Protein 4MT8 (pdb70)

Solvent-accessible surface area: 11958 Å² total; per-residue (Å²): 130,68,167,66,52,88,69,120,135,5,81,103,22,77,61,103,29,60,131,89,19,138,58,13,42,118,31,80,76,95,24,83,142,61,24,112,61,12,13,87,80,1,33,80,10,29,116,93,3,152,98,12,6,127,29,0,41,41,29,0,44,96,0,31,148,51,164,21,45,99,118,15,76,95,36,0,65,56,0,33,150,20,0,71,106,0,25,82,32,4,27,68,5,3,77,112,2,90,27,180,141,53,135,128,14,104,111,23,70,86,106,18,120,130,85,12,135,57,31,51,106,59,52,95,92,28,70,126,27,12,78,58,65,7,101,90,0,38,93,40,1,91,86,2,78,59,23,0,94,39,0,37,60,33,0,44,78,0,38,142,50,170,26,43,102,117,13,77,90,35,0,81,40,0,37,144,11,0,69,83,0,18,78,20,1,56,52,1,28,78,9,5,134,120,75,144

InterPro domains:
  IPR003018 GAF domain [PF01590] (158-307)
  IPR003018 GAF domain [SM00065] (158-317)
  IPR003594 Histidine kinase/HSP90-like ATPase domain [PF02518] (455-585)
  IPR003594 Histidine kinase/HSP90-like ATPase domain [SM00387] (455-587)
  IPR003661 Signal transduction histidine kinase, dimerisation/phosphoacceptor domain [PF00512] (343-408)
  IPR003661 Signal transduction histidine kinase, dimerisation/phosphoacceptor domain [SM00388] (343-408)
  IPR003661 Signal transduction histidine kinase, dimerisation/phosphoacceptor domain [cd00082] (343-404)
  IPR004358 Signal transduction histidine kinase-related protein, C-terminal [PR00344] (511-525)
  IPR004358 Signal transduction histidine kinase-related protein, C-terminal [PR00344] (546-564)
  IPR005467 Histidine kinase domain [PS50109] (350-589)
  IPR029016 GAF-like domain superfamily [G3DSA:3.30.450.40] (138-308)
  IPR036097 Signal transduction histidine kinase, dimerisation/phosphoacceptor domain superfamily [SSF47384] (329-409)
  IPR036890 Histidine kinase/HSP90-like ATPase superfamily [G3DSA:3.30.565.10] (408-589)
  IPR036890 Histidine kinase/HSP90-like ATPase superfamily [SSF55874] (397-584)
  IPR058544 Ethylene receptor 1-like, N-terminal domain [PF25487] (17-115)

Foldseek 3Di:
DDPVVVVCVVVVVVVVVVVVVVVVVVVVVVVVVVLVVLLVVLVVVLVVVLVVLVVQLVVLVVVCVDDDDVVRVVVSVVSNVVSVVVNVVSNVVSVVPRDD/DVCCVVVVVVVVVVVVVVVVVVVVVVVVVLLVVLVVLLVCLCVQQVVLVVLLVVLVVVCVDDDDPVVNVVSVVSNVVSVVSNVVSVVSNVVSVVVD

GO terms:
  GO:0051740 ethylene binding (F, IDA)
  GO:0005783 endoplasmic reticulum (C, IDA)
  GO:0004673 protein histidine kinase activity (F, TAS)
  GO:0010105 negative regulation of ethylene-activated signaling pathway (P, TAS)
  GO:0005515 protein binding (F, IPI)

B-factor: mean 36.92, std 18.23, range [13.91, 112.28]

Radius of gyration: 27.71 Å; Cα contacts (8 Å, |Δi|>4): 158; chains: 2; bounding box: 38×95×21 Å

Sequence (196 aa):
ASHAAILEESMHARDQLMMEQNFALDKARQEAEMAVHARNDFLAVMNHEMRTPMHAIISLSSLLLETELSPEQRVMIETILKSSNLVATLISDVLDLSRLEILEESMHARDQLMEQNFALDKARQEAEMAVHARNDFLAVMNHEMRTPMHAIISLSSLLLETELSPEQRVMIETILKSSNLVATLISDVLDLSRLED

Nearest PDB structures (foldseek):
  4mt8-assembly1_A  TM=1.010E+00  e=9.858E-13  Arabidopsis thaliana
  4mtx-assembly2_C  TM=9.802E-01  e=1.818E-11  Arabidopsis thaliana
  4mtx-assembly1_A  TM=9.611E-01  e=1.704E-11  Arabidopsis thaliana
  4ilo-assembly1_A  TM=7.776E-01  e=5.456E+00  Chlamydia trachomatis L2/434/Bu
  4wpe-assembly1_A-2  TM=7.004E-01  e=8.586E+00  Saccharomyces cerevisiae S288C

Organism: Arabidopsis thaliana (NCBI:txid3702)

Structure (mmCIF, N/CA/C/O backbone):
data_4MT8
#
_entry.id   4MT8
#
_cell.length_a   75.042
_cell.length_b   98.747
_cell.length_c   77.177
_cell.angle_alpha   90.00
_cell.angle_beta   90.00
_cell.angle_gamma   90.00
#
_symmetry.space_group_name_H-M   'C 2 2 21'
#
loop_
_entity.id
_entity.type
_entity.pdbx_description
1 polymer 'Ethylene response sensor 1'
2 water water
#
loop_
_atom_site.group_PDB
_atom_site.id
_atom_site.type_symbol
_atom_site.label_atom_id
_atom_site.label_alt_id
_atom_site.label_comp_id
_atom_site.label_asym_id
_atom_site.label_entity_id
_atom_site.label_seq_id
_atom_site.pdbx_PDB_ins_code
_atom_site.Cartn_x
_atom_site.Cartn_y
_atom_site.Cartn_z
_atom_site.occupancy
_atom_site.B_iso_or_equiv
_atom_site.auth_seq_id
_atom_site.auth_comp_id
_atom_site.auth_asym_id
_atom_site.auth_atom_id
_atom_site.pdbx_PDB_model_num
ATOM 1 N N . ALA A 1 2 ? 3.024 74.047 8.214 1.00 87.52 307 ALA A N 1
ATOM 2 C CA . ALA A 1 2 ? 3.959 72.912 8.525 1.00 84.75 307 ALA A CA 1
ATOM 3 C C . ALA A 1 2 ? 4.860 73.207 9.722 1.00 83.76 307 ALA A C 1
ATOM 4 O O . ALA A 1 2 ? 6.000 73.632 9.545 1.00 84.33 307 ALA A O 1
ATOM 6 N N . SER A 1 3 ? 4.362 72.938 10.913 1.00 82.73 308 SER A N 1
ATOM 7 C CA . SER A 1 3 ? 5.076 73.281 12.132 1.00 82.99 308 SER A CA 1
ATOM 8 C C . SER A 1 3 ? 6.526 72.818 12.173 1.00 79.20 308 SER A C 1
ATOM 9 O O . SER A 1 3 ? 6.905 71.872 11.523 1.00 74.16 308 SER A O 1
ATOM 12 N N . HIS A 1 4 ? 7.335 73.503 12.963 1.00 80.20 309 HIS A N 1
ATOM 13 C CA . HIS A 1 4 ? 8.711 73.073 13.201 1.00 78.06 309 HIS A CA 1
ATOM 14 C C . HIS A 1 4 ? 8.692 71.734 13.900 1.00 65.49 309 HIS A C 1
ATOM 15 O O . HIS A 1 4 ? 9.510 70.866 13.594 1.00 61.47 309 HIS A O 1
ATOM 22 N N . ALA A 1 5 ? 7.716 71.579 14.794 1.00 63.25 310 ALA A N 1
ATOM 23 C CA . ALA A 1 5 ? 7.498 70.349 15.554 1.00 63.31 310 ALA A CA 1
ATOM 24 C C . ALA A 1 5 ? 7.117 69.160 14.664 1.00 66.92 310 ALA A C 1
ATOM 25 O O . ALA A 1 5 ? 7.665 68.084 14.819 1.00 66.31 310 ALA A O 1
ATOM 27 N N . ALA A 1 6 ? 6.179 69.377 13.743 1.00 67.54 311 ALA A N 1
ATOM 28 C CA . ALA A 1 6 ? 5.714 68.349 12.803 1.00 67.11 311 ALA A CA 1
ATOM 29 C C . ALA A 1 6 ? 6.838 67.874 11.912 1.00 65.86 311 ALA A C 1
ATOM 30 O O . ALA A 1 6 ? 6.996 66.668 11.672 1.00 67.05 311 ALA A O 1
ATOM 32 N N . ILE A 1 7 ? 7.603 68.825 11.382 1.00 65.46 312 ILE A N 1
ATOM 33 C CA . ILE A 1 7 ? 8.735 68.467 10.521 1.00 66.44 312 ILE A CA 1
ATOM 34 C C . ILE A 1 7 ? 9.741 67.556 11.227 1.00 67.75 312 ILE A C 1
ATOM 35 O O . ILE A 1 7 ? 10.264 66.585 10.653 1.00 67.88 312 ILE A O 1
ATOM 40 N N . LEU A 1 8 ? 10.005 67.888 12.485 1.00 66.50 313 LEU A N 1
ATOM 41 C CA . LEU A 1 8 ? 10.927 67.157 13.323 1.00 62.09 313 LEU A CA 1
ATOM 42 C C . LEU A 1 8 ? 10.291 65.812 13.595 1.00 58.56 313 LEU A C 1
ATOM 43 O O . LEU A 1 8 ? 10.946 64.746 13.509 1.00 61.12 313 LEU A O 1
ATOM 48 N N . GLU A 1 9 ? 9.001 65.850 13.909 1.00 59.08 314 GLU A N 1
ATOM 49 C CA . GLU A 1 9 ? 8.272 64.618 14.239 1.00 58.64 314 GLU A CA 1
ATOM 50 C C . GLU A 1 9 ? 8.428 63.600 13.102 1.00 54.33 314 GLU A C 1
ATOM 51 O O . GLU A 1 9 ? 8.682 62.417 13.314 1.00 49.38 314 GLU A O 1
ATOM 57 N N . GLU A 1 10 ? 8.236 64.093 11.894 1.00 51.67 315 GLU A N 1
ATOM 58 C CA . GLU A 1 10 ? 8.356 63.299 10.704 1.00 51.11 315 GLU A CA 1
ATOM 59 C C . GLU A 1 10 ? 9.746 62.680 10.588 1.00 50.10 315 GLU A C 1
ATOM 60 O O . GLU A 1 10 ? 9.863 61.486 10.346 1.00 49.97 315 GLU A O 1
ATOM 66 N N . SER A 1 11 ? 10.805 63.461 10.766 1.00 50.66 316 SER A N 1
ATOM 67 C CA . SER A 1 11 ? 12.152 62.905 10.623 1.00 50.50 316 SER A CA 1
ATOM 68 C C . SER A 1 11 ? 12.513 61.989 11.809 1.00 50.29 316 SER A C 1
ATOM 69 O O . SER A 1 11 ? 13.095 60.888 11.644 1.00 47.13 316 SER A O 1
ATOM 72 N N . MET A 1 12 ? 12.180 62.425 13.013 1.00 51.22 317 MET A N 1
ATOM 73 C CA . MET A 1 12 ? 12.519 61.618 14.181 1.00 50.40 317 MET A CA 1
ATOM 74 C C . MET A 1 12 ? 11.749 60.293 14.152 1.00 46.22 317 MET A C 1
ATOM 75 O O . MET A 1 12 ? 12.298 59.239 14.538 1.00 45.79 317 MET A O 1
ATOM 80 N N . HIS A 1 13 ? 10.548 60.339 13.646 1.00 46.09 318 HIS A N 1
ATOM 81 C CA . HIS A 1 13 ? 9.765 59.145 13.532 1.00 44.87 318 HIS A CA 1
ATOM 82 C C . HIS A 1 13 ? 10.454 58.115 12.661 1.00 43.87 318 HIS A C 1
ATOM 83 O O . HIS A 1 13 ? 10.570 56.964 13.009 1.00 42.78 318 HIS A O 1
ATOM 90 N N . ALA A 1 14 ? 10.880 58.545 11.495 1.00 45.21 319 ALA A N 1
ATOM 91 C CA . ALA A 1 14 ? 11.576 57.639 10.568 1.00 44.35 319 ALA A CA 1
ATOM 92 C C . ALA A 1 14 ? 12.816 57.104 11.202 1.00 43.25 319 ALA A C 1
ATOM 93 O O . ALA A 1 14 ? 13.223 55.969 10.954 1.00 42.21 319 ALA A O 1
ATOM 95 N N . ARG A 1 15 ? 13.495 57.954 11.943 1.00 43.74 320 ARG A N 1
ATOM 96 C CA . ARG A 1 15 ? 14.707 57.547 12.579 1.00 43.16 320 ARG A CA 1
ATOM 97 C C . ARG A 1 15 ? 14.314 56.429 13.572 1.00 42.14 320 ARG A C 1
ATOM 98 O O . ARG A 1 15 ? 14.883 55.362 13.535 1.00 40.55 320 ARG A O 1
ATOM 106 N N . ASP A 1 16 ? 13.288 56.662 14.388 1.00 43.48 321 ASP A N 1
ATOM 107 C CA . ASP A 1 16 ? 12.822 55.660 15.385 1.00 41.98 321 ASP A CA 1
ATOM 108 C C . ASP A 1 16 ? 12.342 54.321 14.787 1.00 39.84 321 ASP A C 1
ATOM 109 O O . ASP A 1 16 ? 12.562 53.221 15.327 1.00 38.31 321 ASP A O 1
ATOM 114 N N . GLN A 1 17 ? 11.668 54.399 13.650 1.00 40.23 322 GLN A N 1
ATOM 115 C CA . GLN A 1 17 ? 11.299 53.181 12.945 1.00 41.59 322 GLN A CA 1
ATOM 116 C C . GLN A 1 17 ? 12.549 52.403 12.501 1.00 42.34 322 GLN A C 1
ATOM 117 O O . GLN A 1 17 ? 12.619 51.210 12.666 1.00 37.08 322 GLN A O 1
ATOM 123 N N . LEU A 1 18 ? 13.552 53.104 11.999 1.00 44.18 323 LEU A N 1
ATOM 124 C CA . LEU A 1 18 ? 14.795 52.449 11.607 1.00 42.38 323 LEU A CA 1
ATOM 125 C C . LEU A 1 18 ? 15.529 51.839 12.807 1.00 38.56 323 LEU A C 1
ATOM 126 O O . LEU A 1 18 ? 16.144 50.784 12.695 1.00 36.48 323 LEU A O 1
ATOM 131 N N . MET A 1 19 ? 15.499 52.545 13.935 1.00 38.57 324 MET A N 1
ATOM 132 C CA A MET A 1 19 ? 16.242 52.124 15.113 0.78 39.69 324 MET A CA 1
ATOM 133 C CA B MET A 1 19 ? 16.247 52.118 15.118 0.22 39.32 324 MET A CA 1
ATOM 134 C C . MET A 1 19 ? 15.620 50.850 15.689 1.00 36.11 324 MET A C 1
ATOM 135 O O . MET A 1 19 ? 16.325 49.920 16.090 1.00 35.43 324 MET A O 1
ATOM 144 N N . GLU A 1 20 ? 14.296 50.814 15.681 1.00 38.19 325 GLU A N 1
ATOM 145 C CA . GLU A 1 20 ? 13.549 49.661 16.127 1.00 41.02 325 GLU A CA 1
ATOM 146 C C . GLU A 1 20 ? 13.907 48.455 15.269 1.00 37.36 325 GLU A C 1
ATOM 147 O O . GLU A 1 20 ? 14.182 47.349 15.767 1.00 34.89 325 GLU A O 1
ATOM 153 N N . GLN A 1 21 ? 13.918 48.660 13.953 1.00 34.89 326 GLN A N 1
ATOM 154 C CA . GLN A 1 21 ? 14.237 47.574 13.042 1.00 33.65 326 GLN A CA 1
ATOM 155 C C . GLN A 1 21 ? 15.689 47.153 13.281 1.00 33.11 326 GLN A C 1
ATOM 156 O O . GLN A 1 21 ? 16.003 45.952 13.266 1.00 32.13 326 GLN A O 1
ATOM 162 N N . ASN A 1 22 ? 16.579 48.125 13.514 1.00 33.94 327 ASN A N 1
ATOM 163 C CA . ASN A 1 22 ? 17.988 47.827 13.799 1.00 33.92 327 ASN A CA 1
ATOM 164 C C . ASN A 1 22 ? 18.139 46.898 15.031 1.00 33.11 327 ASN A C 1
ATOM 165 O O . ASN A 1 22 ? 18.852 45.876 15.012 1.00 32.45 327 ASN A O 1
ATOM 170 N N . PHE A 1 23 ? 17.428 47.241 16.087 1.00 33.35 328 PHE A N 1
ATOM 171 C CA . PHE A 1 23 ? 17.426 46.413 17.287 1.00 32.98 328 PHE A CA 1
ATOM 172 C C . PHE A 1 23 ? 16.934 44.998 16.944 1.00 31.74 328 PHE A C 1
ATOM 173 O O . PHE A 1 23 ? 17.526 43.999 17.372 1.00 31.21 328 PHE A O 1
ATOM 181 N N . ALA A 1 24 ? 15.847 44.914 16.185 1.00 31.49 329 ALA A N 1
ATOM 182 C CA . ALA A 1 24 ? 15.300 43.602 15.841 1.00 30.83 329 ALA A CA 1
ATOM 183 C C . ALA A 1 24 ? 16.290 42.811 15.001 1.00 30.30 329 ALA A C 1
ATOM 184 O O . ALA A 1 24 ? 16.475 41.611 15.217 1.00 28.99 329 ALA A O 1
ATOM 186 N N . LEU A 1 25 ? 16.960 43.501 14.069 1.00 30.80 330 LEU A N 1
ATOM 187 C CA . LEU A 1 25 ? 17.866 42.819 13.128 1.00 29.75 330 LEU A CA 1
ATOM 188 C C . LEU A 1 25 ? 19.083 42.355 13.890 1.00 29.65 330 LEU A C 1
ATOM 189 O O . LEU A 1 25 ? 19.609 41.272 13.627 1.00 28.83 330 LEU A O 1
ATOM 194 N N . ASP A 1 26 ? 19.509 43.149 14.861 1.00 30.37 331 ASP A N 1
ATOM 195 C CA . ASP A 1 26 ? 20.685 42.835 15.629 1.00 30.91 331 ASP A CA 1
ATOM 196 C C . ASP A 1 26 ? 20.384 41.690 16.593 1.00 30.35 331 ASP A C 1
ATOM 197 O O . ASP A 1 26 ? 21.228 40.821 16.846 1.00 29.70 331 ASP A O 1
ATOM 202 N N . LYS A 1 27 ? 19.181 41.668 17.137 1.00 29.74 332 LYS A N 1
ATOM 203 C CA . LYS A 1 27 ? 18.806 40.547 18.010 1.00 29.30 332 LYS A CA 1
ATOM 204 C C . LYS A 1 27 ? 18.811 39.262 17.162 1.00 28.46 332 LYS A C 1
ATOM 205 O O . LYS A 1 27 ? 19.415 38.203 17.555 1.00 27.67 332 LYS A O 1
ATOM 211 N N . ALA A 1 28 ? 18.240 39.354 15.955 1.00 28.97 333 ALA A N 1
ATOM 212 C CA . ALA A 1 28 ? 18.136 38.175 15.079 1.00 30.57 333 ALA A CA 1
ATOM 213 C C . ALA A 1 28 ? 19.508 37.705 14.591 1.00 32.08 333 ALA A C 1
ATOM 214 O O . ALA A 1 28 ? 19.704 36.524 14.322 1.00 33.14 333 ALA A O 1
ATOM 216 N N . ARG A 1 29 ? 20.463 38.619 14.494 1.00 31.21 334 ARG A N 1
ATOM 217 C CA . ARG A 1 29 ? 21.841 38.262 14.195 1.00 29.16 334 ARG A CA 1
ATOM 218 C C . ARG A 1 29 ? 22.451 37.466 15.320 1.00 31.64 334 ARG A C 1
ATOM 219 O O . ARG A 1 29 ? 23.103 36.446 15.088 1.00 36.30 334 ARG A O 1
ATOM 227 N N . GLN A 1 30 ? 22.255 37.923 16.558 1.00 27.91 335 GLN A N 1
ATOM 228 C CA . GLN A 1 30 ? 22.888 37.258 17.678 1.00 30.75 335 GLN A CA 1
ATOM 229 C C . GLN A 1 30 ? 22.305 35.856 17.750 1.00 30.20 335 GLN A C 1
ATOM 230 O O . GLN A 1 30 ? 23.015 34.841 17.959 1.00 33.56 335 GLN A O 1
ATOM 236 N N . GLU A 1 31 ? 20.997 35.779 17.553 1.00 30.72 336 GLU A N 1
ATOM 237 C CA . GLU A 1 31 ? 20.323 34.476 17.560 1.00 28.91 336 GLU A CA 1
ATOM 238 C C . GLU A 1 31 ? 20.846 33.549 16.464 1.00 30.47 336 GLU A C 1
ATOM 239 O O . GLU A 1 31 ? 21.067 32.348 16.696 1.00 28.47 336 GLU A O 1
ATOM 245 N N . ALA A 1 32 ? 21.077 34.088 15.273 1.00 30.83 337 ALA A N 1
ATOM 246 C CA . ALA A 1 32 ? 21.552 33.244 14.174 1.00 31.32 337 ALA A CA 1
ATOM 247 C C . ALA A 1 32 ? 22.983 32.742 14.421 1.00 32.68 337 ALA A C 1
ATOM 248 O O . ALA A 1 32 ? 23.320 31.596 14.082 1.00 34.19 337 ALA A O 1
ATOM 250 N N . GLU A 1 33 ? 23.828 33.589 14.995 1.00 34.26 338 GLU A N 1
ATOM 251 C CA . GLU A 1 33 ? 25.175 33.181 15.368 1.00 32.42 338 GLU A CA 1
ATOM 252 C C . GLU A 1 33 ? 25.088 32.048 16.361 1.00 29.67 338 GLU A C 1
ATOM 253 O O . GLU A 1 33 ? 25.754 31.022 16.189 1.00 30.40 338 GLU A O 1
ATOM 259 N N . MET A 1 34 ? 24.265 32.206 17.399 1.00 28.61 339 MET A N 1
ATOM 260 C CA . MET A 1 34 ? 24.138 31.134 18.371 1.00 29.18 339 MET A CA 1
ATOM 261 C C . MET A 1 34 ? 23.621 29.832 17.704 1.00 30.75 339 MET A C 1
ATOM 262 O O . MET A 1 34 ? 24.132 28.755 17.997 1.00 29.72 339 MET A O 1
ATOM 267 N N . ALA A 1 35 ? 22.628 29.926 16.813 1.00 30.48 340 ALA A N 1
ATOM 268 C CA . ALA A 1 35 ? 22.107 28.726 16.133 1.00 30.01 340 ALA A CA 1
ATOM 269 C C . ALA A 1 35 ? 23.160 28.104 15.227 1.00 29.65 340 ALA A C 1
ATOM 270 O O . ALA A 1 35 ? 23.309 26.883 15.194 1.00 30.79 340 ALA A O 1
ATOM 272 N N . VAL A 1 36 ? 23.936 28.908 14.515 1.00 27.52 341 VAL A N 1
ATOM 273 C CA . VAL A 1 36 ? 25.021 28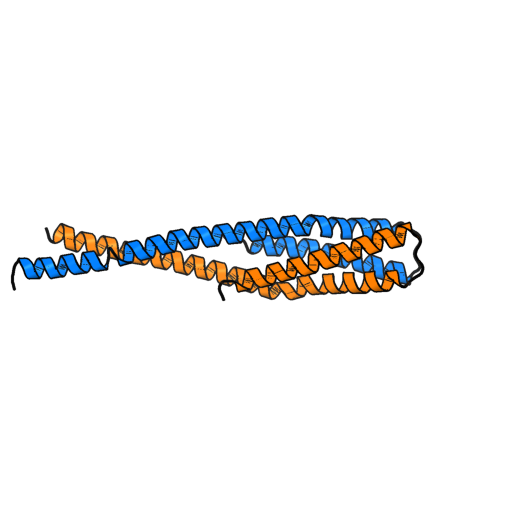.329 13.716 1.00 26.86 341 VAL A CA 1
ATOM 274 C C . VAL A 1 36 ? 26.040 27.567 14.609 1.00 28.05 341 VAL A C 1
ATOM 275 O O . VAL A 1 36 ? 26.478 26.442 14.270 1.00 26.45 341 VAL A O 1
ATOM 279 N N . HIS A 1 37 ? 26.417 28.151 15.749 1.00 29.05 342 HIS A N 1
ATOM 280 C CA . HIS A 1 37 ? 27.441 27.549 16.616 1.00 29.14 342 HIS A CA 1
ATOM 281 C C . HIS A 1 37 ? 26.913 26.272 17.220 1.00 28.26 342 HIS A C 1
ATOM 282 O O . HIS A 1 37 ? 27.668 25.283 17.388 1.00 30.13 342 HIS A O 1
ATOM 289 N N . ALA A 1 38 ? 25.625 26.272 17.549 1.00 26.49 343 ALA A N 1
ATOM 290 C CA . ALA A 1 38 ? 25.050 25.111 18.218 1.00 27.44 343 ALA A CA 1
ATOM 291 C C . ALA A 1 38 ? 24.969 23.941 17.209 1.00 26.03 343 ALA A C 1
ATOM 292 O O . ALA A 1 38 ? 25.209 22.781 17.547 1.00 24.78 343 ALA A O 1
ATOM 294 N N . ARG A 1 39 ? 24.700 24.281 15.957 1.00 25.43 344 ARG A N 1
ATOM 295 C CA . ARG A 1 39 ? 24.641 23.306 14.900 1.00 22.93 344 ARG A CA 1
ATOM 296 C C . ARG A 1 39 ? 26.041 22.730 14.621 1.00 22.59 344 ARG A C 1
ATOM 297 O O . ARG A 1 39 ? 26.205 21.507 14.443 1.00 24.12 344 ARG A O 1
ATOM 305 N N . ASN A 1 40 ? 27.054 23.580 14.572 1.00 22.16 345 ASN A N 1
ATOM 306 C CA . ASN A 1 40 ? 28.395 23.099 14.414 1.00 23.16 345 ASN A CA 1
ATOM 307 C C . ASN A 1 40 ? 28.746 22.125 15.558 1.00 24.47 345 ASN A C 1
ATOM 308 O O . ASN A 1 40 ? 29.380 21.101 15.347 1.00 24.66 345 ASN A O 1
ATOM 313 N N . ASP A 1 41 ? 28.341 22.460 16.771 1.00 25.39 346 ASP A N 1
ATOM 314 C CA . ASP A 1 41 ? 28.726 21.659 17.928 1.00 26.49 346 ASP A CA 1
ATOM 315 C C . ASP A 1 41 ? 28.081 20.292 17.837 1.00 24.92 346 ASP A C 1
ATOM 316 O O . ASP A 1 41 ? 28.690 19.265 18.160 1.00 27.38 346 ASP A O 1
ATOM 321 N N . PHE A 1 42 ? 26.840 20.266 17.377 1.00 24.06 347 PHE A N 1
ATOM 322 C CA . PHE A 1 42 ? 26.115 19.021 17.253 1.00 24.13 347 PHE A CA 1
ATOM 323 C C . PHE A 1 42 ? 26.753 18.116 16.199 1.00 24.19 347 PHE A C 1
ATOM 324 O O . PHE A 1 42 ? 26.783 16.902 16.372 1.00 24.51 347 PHE A O 1
ATOM 332 N N . LEU A 1 43 ? 27.215 18.713 15.107 1.00 22.82 348 LEU A N 1
ATOM 333 C CA . LEU A 1 43 ? 27.892 17.955 14.058 1.00 23.22 348 LEU A CA 1
ATOM 334 C C . LEU A 1 43 ? 29.219 17.396 14.594 1.00 23.12 348 LEU A C 1
ATOM 335 O O . LEU A 1 43 ? 29.546 16.223 14.353 1.00 22.88 348 LEU A O 1
ATOM 340 N N . ALA A 1 44 ? 29.972 18.213 15.331 1.00 23.68 349 ALA A N 1
ATOM 341 C CA . ALA A 1 44 ? 31.237 17.765 15.912 1.00 26.52 349 ALA A CA 1
ATOM 342 C C . ALA A 1 44 ? 31.002 16.589 16.880 1.00 26.40 349 ALA A C 1
ATOM 343 O O . ALA A 1 44 ? 31.719 15.567 16.847 1.00 28.02 349 ALA A O 1
ATOM 345 N N . VAL A 1 45 ? 29.995 16.742 17.725 1.00 27.10 350 VAL A N 1
ATOM 346 C CA . VAL A 1 45 ? 29.654 15.704 18.684 1.00 27.63 350 VAL A CA 1
ATOM 347 C C . VAL A 1 45 ? 29.197 14.404 17.995 1.00 26.18 350 VAL A C 1
ATOM 348 O O . VAL A 1 45 ? 29.693 13.337 18.340 1.00 26.63 350 VAL A O 1
ATOM 352 N N . MET A 1 46 ? 28.261 14.491 17.043 1.00 27.38 351 MET A N 1
ATOM 353 C CA . MET A 1 46 ? 27.875 13.349 16.213 1.00 27.33 351 MET A CA 1
ATOM 354 C C . MET A 1 46 ? 29.096 12.656 15.614 1.00 27.13 351 MET A C 1
ATOM 355 O O . MET A 1 46 ? 29.187 11.418 15.624 1.00 24.57 351 MET A O 1
ATOM 360 N N . ASN A 1 47 ? 30.028 13.432 15.076 1.00 26.70 352 ASN A N 1
ATOM 361 C CA . ASN A 1 47 ? 31.184 12.837 14.451 1.00 28.71 352 ASN A CA 1
ATOM 362 C C . ASN A 1 47 ? 31.974 12.016 15.455 1.00 26.13 352 ASN A C 1
ATOM 363 O O . ASN A 1 47 ? 32.390 10.889 15.177 1.00 26.85 352 ASN A O 1
ATOM 368 N N . HIS A 1 48 ? 32.180 12.617 16.618 1.00 26.33 353 HIS A N 1
ATOM 369 C CA . HIS A 1 48 ? 32.858 12.005 17.733 1.00 29.54 353 HIS A CA 1
ATOM 370 C C . HIS A 1 48 ? 32.149 10.760 18.188 1.00 26.05 353 HIS A C 1
ATOM 371 O O . HIS A 1 48 ? 32.815 9.787 18.447 1.00 25.21 353 HIS A O 1
ATOM 378 N N . GLU A 1 49 ? 30.818 10.797 18.297 1.00 25.22 354 GLU A N 1
ATOM 379 C CA . GLU A 1 49 ? 30.048 9.639 18.791 1.00 26.15 354 GLU A CA 1
ATOM 380 C C . GLU A 1 49 ?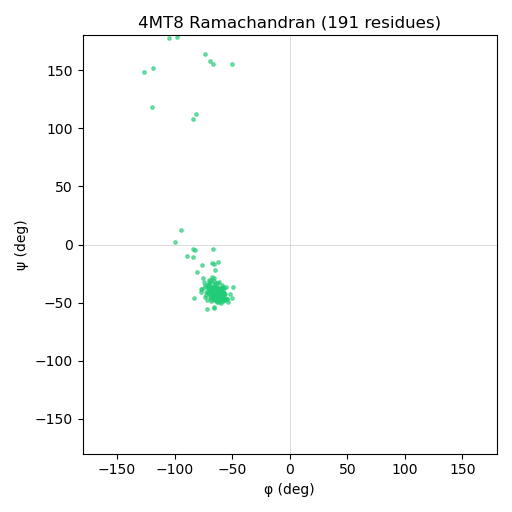 30.062 8.434 17.804 1.00 22.23 354 GLU A C 1
ATOM 381 O O . GLU A 1 49 ? 29.973 7.266 18.198 1.00 22.88 354 GLU A O 1
ATOM 387 N N . MET A 1 50 ? 30.120 8.738 16.521 1.00 20.17 355 MET A N 1
ATOM 388 C CA . MET A 1 50 ? 30.109 7.717 15.488 1.00 22.57 355 MET A CA 1
ATOM 389 C C . MET A 1 50 ? 31.456 7.091 15.289 1.00 24.55 355 MET A C 1
ATOM 390 O O . MET A 1 50 ? 31.584 5.947 14.816 1.00 23.84 355 MET A O 1
ATOM 395 N N . ARG A 1 51 ? 32.494 7.798 15.663 1.00 29.40 356 ARG A N 1
ATOM 396 C CA . ARG A 1 51 ? 33.849 7.372 15.376 1.00 32.62 356 ARG A CA 1
ATOM 397 C C . ARG A 1 51 ? 34.256 6.130 16.150 1.00 29.15 356 ARG A C 1
ATOM 398 O O . ARG A 1 51 ? 34.943 5.263 15.641 1.00 28.22 356 ARG A O 1
ATOM 406 N N . THR A 1 52 ? 33.832 6.062 17.390 1.00 26.38 357 THR A N 1
ATOM 407 C CA . THR A 1 52 ? 34.193 4.949 18.217 1.00 30.24 357 THR A CA 1
ATOM 408 C C . THR A 1 52 ? 33.596 3.553 17.764 1.00 23.61 357 THR A C 1
ATOM 409 O O . THR A 1 52 ? 34.327 2.560 17.578 1.00 25.37 357 THR A O 1
ATOM 413 N N . PRO A 1 53 ? 32.272 3.501 17.591 1.00 22.18 358 PRO A N 1
ATOM 414 C CA . PRO A 1 53 ? 31.641 2.296 17.041 1.00 23.44 358 PRO A CA 1
ATOM 415 C C . PRO A 1 53 ? 32.101 1.975 15.599 1.00 19.38 358 PRO A C 1
ATOM 416 O O . PRO A 1 53 ? 32.216 0.796 15.280 1.00 18.31 358 PRO A O 1
ATOM 420 N N . MET A 1 54 ? 32.403 2.924 14.742 1.00 17.02 359 MET A N 1
ATOM 421 C CA . MET A 1 54 ? 32.891 2.554 13.413 1.00 18.47 359 MET A CA 1
ATOM 422 C C . MET A 1 54 ? 34.232 1.863 13.492 1.00 18.85 359 MET A C 1
ATOM 423 O O . MET A 1 54 ? 34.493 0.912 12.842 1.00 18.01 359 MET A O 1
ATOM 428 N N . HIS A 1 55 ? 35.092 2.392 14.357 1.00 21.53 360 HIS A N 1
ATOM 429 C CA . HIS A 1 55 ? 36.423 1.830 14.561 1.00 25.66 360 HIS A CA 1
ATOM 430 C C . HIS A 1 55 ? 36.339 0.435 15.175 1.00 23.09 360 HIS A C 1
ATOM 431 O O . HIS A 1 55 ? 37.214 -0.403 14.957 1.00 22.96 360 HIS A O 1
ATOM 438 N N . ALA A 1 56 ? 35.281 0.193 15.942 1.00 21.05 361 ALA A N 1
ATOM 439 C CA . ALA A 1 56 ? 35.078 -1.097 16.560 1.00 21.34 361 ALA A CA 1
ATOM 440 C C . ALA A 1 56 ? 34.698 -2.046 15.423 1.00 19.27 361 ALA A C 1
ATOM 441 O O . ALA A 1 56 ? 35.269 -3.054 15.274 1.00 18.89 361 ALA A O 1
ATOM 443 N N . ILE A 1 57 ? 33.771 -1.626 14.593 1.00 18.73 362 ILE A N 1
ATOM 444 C CA . ILE A 1 57 ? 33.313 -2.474 13.498 1.00 17.65 362 ILE A CA 1
ATOM 445 C C . ILE A 1 57 ? 34.435 -2.823 12.554 1.00 17.40 362 ILE A C 1
ATOM 446 O O . ILE A 1 57 ? 34.589 -4.014 12.127 1.00 17.47 362 ILE A O 1
ATOM 451 N N . ILE A 1 58 ? 35.214 -1.811 12.186 1.00 18.18 363 ILE A N 1
ATOM 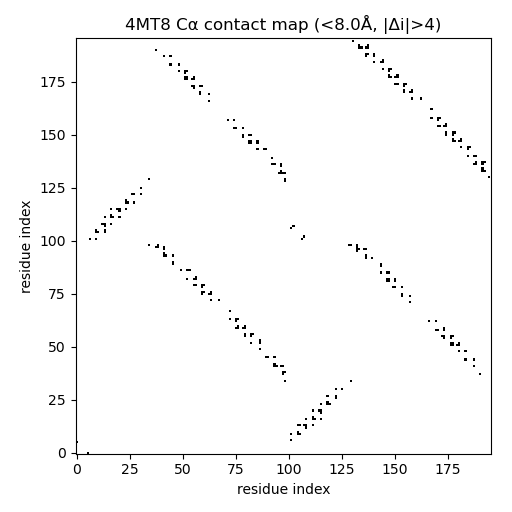452 C CA . ILE A 1 58 ? 36.365 -2.039 11.326 1.00 17.85 363 ILE A CA 1
ATOM 453 C C . ILE A 1 58 ? 37.353 -2.993 11.975 1.00 19.54 363 ILE A C 1
ATOM 454 O O . ILE A 1 58 ? 37.825 -3.919 11.341 1.00 18.14 363 ILE A O 1
ATOM 459 N N . SER A 1 59 ? 37.641 -2.769 13.236 1.00 18.88 364 SER A N 1
ATOM 460 C CA . SER A 1 59 ? 38.661 -3.539 13.926 1.00 20.44 364 SER A CA 1
ATOM 461 C C . SER A 1 59 ? 38.211 -5.016 14.113 1.00 21.10 364 SER A C 1
ATOM 462 O O . SER A 1 59 ? 38.961 -5.941 13.798 1.00 20.62 364 SER A O 1
ATOM 465 N N . LEU A 1 60 ? 36.960 -5.234 14.496 1.00 21.22 365 LEU A N 1
ATOM 466 C CA . LE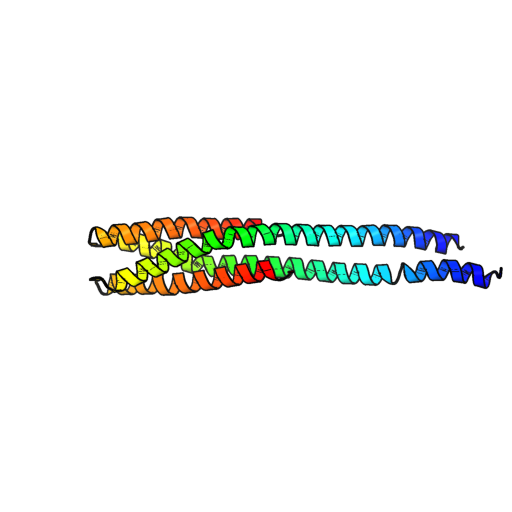U A 1 60 ? 36.463 -6.588 14.762 1.00 21.80 365 LEU A CA 1
ATOM 467 C C . LEU A 1 60 ? 36.322 -7.399 13.490 1.00 19.24 365 LEU A C 1
ATOM 468 O O . LEU A 1 60 ? 36.569 -8.592 13.475 1.00 19.91 365 LEU A O 1
ATOM 473 N N . SER A 1 61 ? 35.920 -6.749 12.403 1.00 17.94 366 SER A N 1
ATOM 474 C CA . SER A 1 61 ? 35.768 -7.440 11.149 1.00 16.35 366 SER A CA 1
ATOM 475 C C . SER A 1 61 ? 37.155 -7.854 10.639 1.00 17.40 366 SER A C 1
ATOM 476 O O . SER A 1 61 ? 37.320 -9.000 10.142 1.00 18.72 366 SER A O 1
ATOM 479 N N . SER A 1 62 ? 38.140 -6.981 10.789 1.00 17.52 367 SER A N 1
ATOM 480 C CA . SER A 1 62 ? 39.524 -7.297 10.443 1.00 20.67 367 SER A CA 1
ATOM 481 C C . SER A 1 62 ? 40.051 -8.470 11.288 1.00 21.46 367 SER A C 1
ATOM 482 O O . SER A 1 62 ? 40.737 -9.349 10.805 1.00 22.25 367 SER A O 1
ATOM 485 N N . LEU A 1 63 ? 39.773 -8.446 12.579 1.00 20.66 368 LEU A N 1
ATOM 486 C CA . LEU A 1 63 ? 40.251 -9.541 13.436 1.00 22.21 368 LEU A CA 1
ATOM 487 C C . LEU A 1 63 ? 39.554 -10.818 13.052 1.00 21.96 368 LEU A C 1
ATOM 488 O O . LEU A 1 63 ? 40.162 -11.898 13.002 1.00 22.93 368 LEU A O 1
ATOM 493 N N . LEU A 1 64 ? 38.270 -10.718 12.766 1.00 22.88 369 LEU A N 1
ATOM 494 C CA . LEU A 1 64 ? 37.546 -11.917 12.398 1.00 23.13 369 LEU A CA 1
ATOM 495 C C . LEU A 1 64 ? 38.167 -12.585 11.179 1.00 24.52 369 LEU A C 1
ATOM 496 O O . LEU A 1 64 ? 38.172 -13.804 11.104 1.00 26.82 369 LEU A O 1
ATOM 501 N N . LEU A 1 65 ? 38.657 -11.792 10.220 1.00 22.72 370 LEU A N 1
ATOM 502 C CA . LEU A 1 65 ? 39.222 -12.341 8.991 1.00 22.58 370 LEU A CA 1
ATOM 503 C C . LEU A 1 65 ? 40.519 -13.117 9.220 1.00 23.51 370 LEU A C 1
ATOM 504 O O . LEU A 1 65 ? 40.958 -13.869 8.369 1.00 23.76 370 LEU A O 1
ATOM 509 N N . GLU A 1 66 ? 41.128 -12.931 10.375 1.00 27.64 371 GLU A N 1
ATOM 510 C CA . GLU A 1 66 ? 42.266 -13.751 10.774 1.00 30.89 371 GLU A CA 1
ATOM 511 C C . GLU A 1 66 ? 41.877 -15.104 11.393 1.00 31.31 371 GLU A C 1
ATOM 512 O O . GLU A 1 66 ? 42.747 -15.893 11.699 1.00 36.94 371 GLU A O 1
ATOM 518 N N . THR A 1 67 ? 40.593 -15.368 11.603 1.00 30.01 372 THR A N 1
ATOM 519 C CA . THR A 1 67 ? 40.179 -16.604 12.262 1.00 29.00 372 THR A CA 1
ATOM 520 C C . THR A 1 67 ? 39.611 -17.573 11.217 1.00 29.01 372 THR A C 1
ATOM 521 O O . THR A 1 67 ? 39.569 -17.259 10.049 1.00 30.59 372 THR A O 1
ATOM 525 N N . GLU A 1 68 ? 39.226 -18.761 11.651 1.00 29.51 373 GLU A N 1
ATOM 526 C CA . GLU A 1 68 ? 38.782 -19.820 10.762 1.00 31.10 373 GLU A CA 1
ATOM 527 C C . GLU A 1 68 ? 37.332 -19.646 10.347 1.00 29.10 373 GLU A C 1
ATOM 528 O O . GLU A 1 68 ? 36.416 -19.707 11.168 1.00 28.36 373 GLU A O 1
ATOM 534 N N . LEU A 1 69 ? 37.120 -19.367 9.071 1.00 30.03 374 LEU A N 1
ATOM 535 C CA . LEU A 1 69 ? 35.792 -19.042 8.553 1.00 30.58 374 LEU A CA 1
ATOM 536 C C . LEU A 1 69 ? 35.418 -19.939 7.357 1.00 30.50 374 LEU A C 1
ATOM 537 O O . LEU A 1 69 ? 36.283 -20.374 6.579 1.00 33.19 374 LEU A O 1
ATOM 542 N N . SER A 1 70 ? 34.136 -20.226 7.207 1.00 31.30 375 SER A N 1
ATOM 543 C CA . SER A 1 70 ? 33.690 -20.897 5.968 1.00 30.57 375 SER A CA 1
ATOM 544 C C . SER A 1 70 ? 33.841 -19.848 4.838 1.00 28.83 375 SER A C 1
ATOM 545 O O . SER A 1 70 ? 33.907 -18.664 5.107 1.00 27.27 375 SER A O 1
ATOM 548 N N . PRO A 1 71 ? 33.945 -20.271 3.576 1.00 31.81 376 PRO A N 1
ATOM 549 C CA . PRO A 1 71 ? 34.029 -19.306 2.469 1.00 29.66 376 PRO A CA 1
ATOM 550 C C . PRO A 1 71 ? 32.893 -18.327 2.437 1.00 28.10 376 PRO A C 1
ATOM 551 O O . PRO A 1 71 ? 33.124 -17.149 2.162 1.00 26.43 376 PRO A O 1
ATOM 555 N N . GLU A 1 72 ? 31.696 -18.767 2.779 1.00 28.29 377 GLU A N 1
ATOM 556 C CA . GLU A 1 72 ? 30.562 -17.861 2.782 1.00 27.25 377 GLU A CA 1
ATOM 557 C C . GLU A 1 72 ? 30.711 -16.825 3.906 1.00 24.53 377 GLU A C 1
ATOM 558 O O . GLU A 1 72 ? 30.426 -15.658 3.707 1.00 22.69 377 GLU A O 1
ATOM 564 N N . GLN A 1 73 ? 31.142 -17.265 5.080 1.00 24.56 378 GLN A N 1
ATOM 565 C CA . GLN A 1 73 ? 31.330 -16.340 6.201 1.00 24.12 378 GLN A CA 1
ATOM 566 C C . GLN A 1 73 ? 32.375 -15.302 5.854 1.00 21.88 378 GLN A C 1
ATOM 567 O O . GLN A 1 73 ? 32.242 -14.103 6.235 1.00 21.46 378 GLN A O 1
ATOM 573 N N . ARG A 1 74 ? 33.436 -15.727 5.178 1.00 22.21 379 ARG A N 1
ATOM 574 C CA . ARG A 1 74 ? 34.540 -14.805 4.901 1.00 21.42 379 ARG A CA 1
ATOM 575 C C . ARG A 1 74 ? 34.094 -13.696 3.923 1.00 22.05 379 ARG A C 1
ATOM 576 O O . ARG A 1 74 ? 34.470 -12.511 4.059 1.00 22.19 379 ARG A O 1
ATOM 584 N N . VAL A 1 75 ? 33.335 -14.089 2.905 1.00 21.20 380 VAL A N 1
ATOM 585 C CA . VAL A 1 75 ? 32.761 -13.091 1.982 1.00 21.17 380 VAL A CA 1
ATOM 586 C C . VAL 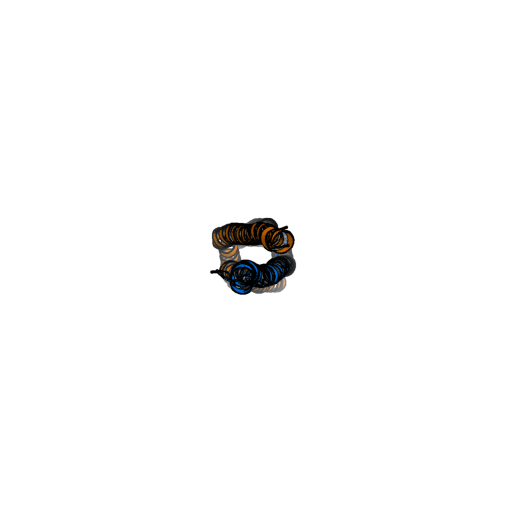A 1 75 ? 31.857 -12.105 2.725 1.00 20.38 380 VAL A C 1
ATOM 587 O O . VAL A 1 75 ? 31.944 -10.910 2.486 1.00 20.01 380 VAL A O 1
ATOM 591 N N . MET A 1 76 ? 31.006 -12.585 3.640 1.00 21.47 381 MET A N 1
ATOM 592 C CA . MET A 1 76 ? 30.115 -11.708 4.391 1.00 19.94 381 MET A CA 1
ATOM 593 C C . MET A 1 76 ? 30.889 -10.738 5.281 1.00 18.39 381 MET A C 1
ATOM 594 O O . MET A 1 76 ? 30.623 -9.520 5.270 1.00 17.87 381 MET A O 1
ATOM 599 N N . ILE A 1 77 ? 31.906 -11.253 5.969 1.00 18.30 382 ILE A N 1
ATOM 600 C CA . ILE A 1 77 ? 32.749 -10.418 6.821 1.00 17.93 382 ILE A CA 1
ATOM 601 C C . ILE A 1 77 ? 33.679 -9.453 6.042 1.00 18.39 382 ILE A C 1
ATOM 602 O O . ILE A 1 77 ? 33.849 -8.319 6.432 1.00 15.79 382 ILE A O 1
ATOM 607 N N . GLU A 1 78 ? 34.278 -9.893 4.948 1.00 18.27 383 GLU A N 1
ATOM 608 C CA . GLU A 1 78 ? 34.991 -8.965 4.073 1.00 19.57 383 GLU A CA 1
ATOM 609 C C . GLU A 1 78 ? 34.084 -7.831 3.577 1.00 18.53 383 GLU A C 1
ATOM 610 O O . GLU A 1 78 ? 34.549 -6.700 3.436 1.00 20.94 383 GLU A O 1
ATOM 616 N N . THR A 1 79 ? 32.817 -8.134 3.282 1.00 17.42 384 THR A N 1
ATOM 617 C CA . THR A 1 79 ? 31.853 -7.127 2.860 1.00 17.90 384 THR A CA 1
ATOM 618 C C . THR A 1 79 ? 31.529 -6.126 3.991 1.00 16.90 384 THR A C 1
ATOM 619 O O . THR A 1 79 ? 31.338 -4.922 3.750 1.00 17.92 384 THR A O 1
ATOM 623 N N . ILE A 1 80 ? 31.473 -6.638 5.210 1.00 14.72 385 ILE A N 1
ATOM 624 C CA . ILE A 1 80 ? 31.329 -5.791 6.361 1.00 15.44 385 ILE A CA 1
ATOM 625 C C . ILE A 1 80 ? 32.486 -4.809 6.516 1.00 14.51 385 ILE A C 1
ATOM 626 O O . ILE A 1 80 ? 32.277 -3.624 6.787 1.00 15.76 385 ILE A O 1
ATOM 631 N N . LEU A 1 81 ? 33.690 -5.298 6.341 1.00 14.66 386 LEU A N 1
ATOM 632 C CA . LEU A 1 81 ? 34.863 -4.508 6.538 1.00 16.95 386 LEU A CA 1
ATOM 633 C C . LEU A 1 81 ? 34.956 -3.399 5.469 1.00 18.23 386 LEU A C 1
ATOM 634 O O . LEU A 1 81 ? 35.273 -2.246 5.788 1.00 20.12 386 LEU A O 1
ATOM 639 N N . LYS A 1 82 ? 34.685 -3.760 4.212 1.00 17.42 387 LYS A N 1
ATOM 640 C CA . LYS A 1 82 ? 34.789 -2.771 3.124 1.00 17.18 387 LYS A CA 1
ATOM 641 C C . LYS A 1 82 ? 33.712 -1.740 3.299 1.00 15.78 387 LYS A C 1
ATOM 642 O O . LYS A 1 82 ? 33.923 -0.557 3.051 1.00 17.20 387 LYS A O 1
ATOM 648 N N . SER A 1 83 ? 32.542 -2.175 3.708 1.00 15.48 388 SER A N 1
ATOM 649 C CA . SER A 1 83 ? 31.408 -1.298 3.866 1.00 17.78 388 SER A CA 1
ATOM 650 C C . SER A 1 83 ? 31.640 -0.328 5.002 1.00 16.79 388 SER A C 1
ATOM 651 O O . SER A 1 83 ? 31.318 0.841 4.928 1.00 16.84 388 SER A O 1
ATOM 654 N N . SER A 1 84 ? 32.156 -0.861 6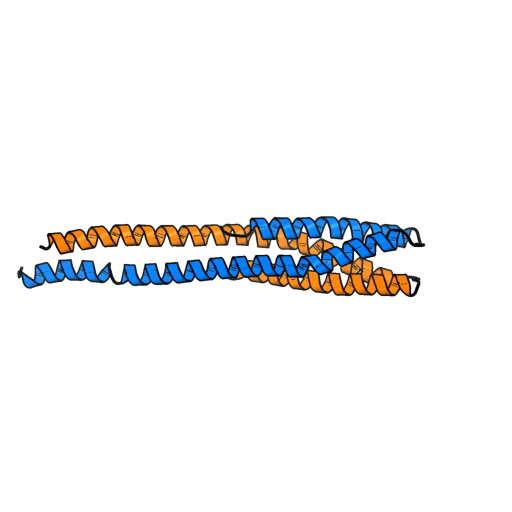.094 1.00 14.21 389 SER A N 1
ATOM 655 C CA . SER A 1 84 ? 32.402 -0.060 7.271 1.00 16.86 389 SER A CA 1
ATOM 656 C C . SER A 1 84 ? 33.551 0.932 6.987 1.00 16.17 389 SER A C 1
ATOM 657 O O . SER A 1 84 ? 33.475 2.103 7.360 1.00 16.47 389 SER A O 1
ATOM 660 N N . ASN A 1 85 ? 34.562 0.533 6.246 1.00 16.00 390 ASN A N 1
ATOM 661 C CA . ASN A 1 85 ? 35.602 1.505 5.844 1.00 18.08 390 ASN A CA 1
ATOM 662 C C . ASN A 1 85 ? 35.070 2.664 5.006 1.00 19.26 390 ASN A C 1
ATOM 663 O O . ASN A 1 85 ? 35.432 3.854 5.222 1.00 21.18 390 ASN A O 1
ATOM 668 N N . LEU A 1 86 ? 34.217 2.307 4.050 1.00 20.96 391 LEU A N 1
ATOM 669 C CA . LEU A 1 86 ? 33.590 3.266 3.142 1.00 21.25 391 LEU A CA 1
ATOM 670 C C . LEU A 1 86 ? 32.745 4.233 3.925 1.00 19.04 391 LEU A C 1
ATOM 671 O O . LEU A 1 86 ? 32.895 5.421 3.815 1.00 18.98 391 LEU A O 1
ATOM 676 N N . VAL A 1 87 ? 31.897 3.723 4.802 1.00 15.89 392 VAL A N 1
ATOM 677 C CA . VAL A 1 87 ? 31.004 4.574 5.519 1.00 20.43 392 VAL A CA 1
ATOM 678 C C . VAL A 1 87 ? 31.705 5.429 6.536 1.00 16.87 392 VAL A C 1
ATOM 679 O O . VAL A 1 87 ? 31.235 6.521 6.751 1.00 16.60 392 VAL A O 1
ATOM 683 N N . ALA A 1 88 ? 32.719 4.905 7.247 1.00 17.14 393 ALA A N 1
ATOM 684 C CA . ALA A 1 88 ? 33.376 5.681 8.277 1.00 16.48 393 ALA A CA 1
ATOM 685 C C . ALA A 1 88 ? 33.913 6.981 7.639 1.00 18.26 393 ALA A C 1
ATOM 686 O O . ALA A 1 88 ? 33.850 8.093 8.212 1.00 19.04 393 ALA A O 1
ATOM 688 N N . THR A 1 89 ? 34.489 6.822 6.462 1.00 17.93 394 THR A N 1
ATOM 689 C CA . THR A 1 89 ? 35.121 7.939 5.761 1.00 20.37 394 THR A CA 1
ATOM 690 C C . THR A 1 89 ? 34.082 8.914 5.197 1.00 19.32 394 THR A C 1
ATOM 691 O O . THR A 1 89 ? 34.211 10.140 5.346 1.00 18.89 394 THR A O 1
ATOM 695 N N . LEU A 1 90 ? 33.008 8.362 4.650 1.00 19.87 395 LEU A N 1
ATOM 696 C CA . LEU A 1 90 ? 31.894 9.177 4.144 1.00 22.46 395 LEU A CA 1
ATOM 697 C C . LEU A 1 90 ? 31.301 10.039 5.268 1.00 23.06 395 LEU A C 1
ATOM 698 O O . LEU A 1 90 ? 31.067 11.204 5.083 1.00 24.58 395 LEU A O 1
ATOM 703 N N . ILE A 1 91 ? 31.032 9.436 6.430 1.00 20.37 396 ILE A N 1
ATOM 704 C CA . ILE A 1 91 ? 30.422 10.150 7.518 1.00 19.63 396 ILE A CA 1
ATOM 705 C C . ILE A 1 91 ? 31.312 11.262 7.990 1.00 20.23 396 ILE A C 1
ATOM 706 O O . ILE A 1 91 ? 30.877 12.397 8.149 1.00 22.23 396 ILE A O 1
ATOM 711 N N . SER A 1 92 ? 32.580 10.964 8.176 1.00 19.44 397 SER A N 1
ATOM 712 C CA . SER A 1 92 ? 33.495 11.984 8.638 1.00 23.63 397 SER A CA 1
ATOM 713 C C . SER A 1 92 ? 33.611 13.128 7.612 1.00 22.15 397 SER A C 1
ATOM 714 O O . SER A 1 92 ? 33.653 14.315 7.978 1.00 21.95 397 SER A O 1
ATOM 717 N N . ASP A 1 93 ? 33.690 12.785 6.332 1.00 20.06 398 ASP A N 1
ATOM 718 C CA . ASP A 1 93 ? 33.865 13.816 5.319 1.00 22.39 398 ASP A CA 1
ATOM 719 C C . ASP A 1 93 ? 32.656 14.728 5.176 1.00 21.83 398 ASP A C 1
ATOM 720 O O . ASP A 1 93 ? 32.780 15.968 4.997 1.00 23.00 398 ASP A O 1
ATOM 725 N N . VAL A 1 94 ? 31.487 14.136 5.257 1.00 20.06 399 VAL A N 1
ATOM 726 C CA . VAL A 1 94 ? 30.283 14.891 5.038 1.00 22.43 399 VAL A CA 1
ATOM 727 C C . VAL A 1 94 ? 29.979 15.726 6.269 1.00 21.34 399 VAL A C 1
ATOM 728 O O . VAL A 1 94 ? 29.549 16.862 6.145 1.00 22.66 399 VAL A O 1
ATOM 732 N N . LEU A 1 95 ? 30.165 15.160 7.459 1.00 19.63 400 LEU A N 1
ATOM 733 C CA . LEU A 1 95 ? 29.945 15.999 8.661 1.00 21.12 400 LEU A CA 1
ATOM 734 C C . LEU A 1 95 ? 30.906 17.193 8.634 1.00 23.43 400 LEU A C 1
ATOM 735 O O . LEU A 1 95 ? 30.527 18.331 9.012 1.00 26.72 400 LEU A O 1
ATOM 740 N N . ASP A 1 96 ? 32.138 16.981 8.177 1.00 23.39 401 ASP A N 1
ATOM 741 C CA . ASP A 1 96 ? 33.104 18.096 8.134 1.00 29.89 401 ASP A CA 1
ATOM 742 C C . ASP A 1 96 ? 32.653 19.180 7.188 1.00 27.17 401 ASP A C 1
ATOM 743 O O . ASP A 1 96 ? 32.752 20.385 7.473 1.00 29.22 401 ASP A O 1
ATOM 748 N N . LEU A 1 97 ? 32.262 18.746 5.991 1.00 26.29 402 LEU A N 1
ATOM 749 C CA . LEU A 1 97 ? 31.862 19.677 4.941 1.00 29.71 402 LEU A CA 1
ATOM 750 C C . LEU A 1 97 ? 30.597 20.441 5.311 1.00 27.69 402 LEU A C 1
ATOM 751 O O . LEU A 1 97 ? 30.341 21.499 4.783 1.00 29.37 402 LEU A O 1
ATOM 756 N N . SER A 1 98 ? 29.814 19.889 6.239 1.00 26.05 403 SER A N 1
ATOM 757 C CA . SER A 1 98 ? 28.544 20.466 6.665 1.00 26.97 403 SER A CA 1
ATOM 758 C C . SER A 1 98 ? 28.637 21.546 7.733 1.00 28.68 403 SER A C 1
ATOM 759 O O . SER A 1 98 ? 27.655 22.219 7.987 1.00 30.78 403 SER A O 1
ATOM 762 N N . ARG A 1 99 ? 29.808 21.717 8.328 1.00 28.91 404 ARG A N 1
ATOM 763 C CA . ARG A 1 99 ? 30.027 22.835 9.249 1.00 34.39 404 ARG A CA 1
ATOM 764 C C . ARG A 1 99 ? 29.970 24.145 8.508 1.00 35.51 404 ARG A C 1
ATOM 765 O O . ARG A 1 99 ? 30.226 24.185 7.323 1.00 36.12 404 ARG A O 1
ATOM 773 N N . LEU A 1 100 ? 29.644 25.217 9.217 1.00 36.86 405 LEU A N 1
ATOM 774 C CA . LEU A 1 100 ? 29.724 26.539 8.669 1.00 41.64 405 LEU A CA 1
ATOM 775 C C . LEU A 1 100 ? 30.703 27.352 9.499 1.00 44.77 405 LEU A C 1
ATOM 776 O O . LEU A 1 100 ? 30.512 27.575 10.697 1.00 43.07 405 LEU A O 1
ATOM 781 N N . GLU A 1 101 ? 31.757 27.800 8.862 1.00 52.54 406 GLU A N 1
ATOM 782 C CA . GLU A 1 101 ? 32.786 28.561 9.551 1.00 62.34 406 GLU A CA 1
ATOM 783 C C . GLU A 1 101 ? 32.677 30.069 9.323 1.00 64.63 406 GLU A C 1
ATOM 784 O O . GLU A 1 101 ? 31.599 30.639 9.291 1.00 66.64 406 GLU A O 1
ATOM 790 N N . ILE B 1 7 ? 19.461 70.806 12.658 1.00 81.80 312 ILE B N 1
ATOM 791 C CA . ILE B 1 7 ? 20.035 69.525 13.177 1.00 83.42 312 ILE B CA 1
ATOM 792 C C . ILE B 1 7 ? 19.266 68.300 12.706 1.00 87.44 312 ILE B C 1
ATOM 793 O O . ILE B 1 7 ? 19.532 67.180 13.161 1.00 88.58 312 ILE B O 1
ATOM 798 N N . LEU B 1 8 ? 18.325 68.483 11.783 1.00 88.89 313 LEU B N 1
ATOM 799 C CA . LEU B 1 8 ? 17.777 67.318 11.116 1.00 91.92 313 LEU B CA 1
ATOM 800 C C . LEU B 1 8 ? 18.937 66.770 10.319 1.00 93.22 313 LEU B C 1
ATOM 801 O O . LEU B 1 8 ? 18.814 65.751 9.662 1.00 89.34 313 LEU B O 1
ATOM 806 N N . GLU B 1 9 ? 20.062 67.484 10.352 1.00 94.96 314 GLU B N 1
ATOM 807 C CA . GLU B 1 9 ? 21.305 66.929 9.844 1.00 91.82 314 GLU B CA 1
ATOM 808 C C . GLU B 1 9 ? 21.806 65.823 10.774 1.00 87.67 314 GLU B C 1
ATOM 809 O O . GLU B 1 9 ? 22.418 64.869 10.311 1.00 87.34 314 GLU B O 1
ATOM 815 N N . GLU B 1 10 ? 21.552 65.939 12.077 1.00 85.47 315 GLU B N 1
ATOM 816 C CA . GLU B 1 10 ? 21.785 64.805 12.961 1.00 83.43 315 GLU B CA 1
ATOM 817 C C . GLU B 1 10 ? 20.760 63.718 12.642 1.00 78.86 315 GLU B C 1
ATOM 818 O O . GLU B 1 10 ? 21.114 62.544 12.526 1.00 79.92 315 GLU B O 1
ATOM 824 N N . SER B 1 11 ? 19.497 64.113 12.481 1.00 73.20 316 SER B N 1
ATOM 825 C CA . SER B 1 11 ? 18.409 63.145 12.301 1.00 68.05 316 SER B CA 1
ATOM 826 C C . SER B 1 11 ? 18.447 62.464 10.936 1.00 67.49 316 SER B C 1
ATOM 827 O O . SER B 1 11 ? 18.448 61.230 10.836 1.00 64.74 316 SER B O 1
ATOM 830 N N . MET B 1 12 ? 18.445 63.272 9.885 1.00 68.21 317 MET B N 1
ATOM 831 C CA . MET B 1 12 ? 18.519 62.762 8.531 1.00 69.35 317 MET B CA 1
ATOM 832 C C . MET B 1 12 ? 19.793 62.012 8.294 1.00 70.70 317 MET B C 1
ATOM 833 O O . MET B 1 12 ? 19.799 61.069 7.512 1.00 73.86 317 MET B O 1
ATOM 838 N N . HIS B 1 13 ? 20.880 62.411 8.950 1.00 70.21 318 HIS B N 1
ATOM 839 C CA . HIS B 1 13 ? 22.084 61.604 8.847 1.00 70.63 318 HIS B CA 1
ATOM 840 C C . HIS B 1 13 ? 21.988 60.331 9.709 1.00 66.43 318 HIS B C 1
ATOM 841 O O . HIS B 1 13 ? 22.444 59.279 9.283 1.00 64.19 318 HIS B O 1
ATOM 848 N N . ALA B 1 14 ? 21.396 60.409 10.904 1.00 65.35 319 ALA B N 1
ATOM 849 C CA . ALA B 1 14 ? 21.210 59.180 11.701 1.00 62.48 319 ALA B CA 1
ATOM 850 C C . ALA B 1 14 ? 20.382 58.146 10.947 1.00 61.93 319 ALA B C 1
ATOM 851 O O . ALA B 1 14 ? 20.599 56.920 11.095 1.00 58.76 319 ALA B O 1
ATOM 853 N N . ARG B 1 15 ? 19.416 58.608 10.165 1.00 61.53 320 ARG B N 1
ATOM 854 C CA . ARG B 1 15 ? 18.618 57.700 9.357 1.00 60.90 320 ARG B CA 1
ATOM 855 C C . ARG B 1 15 ? 19.435 57.002 8.276 1.00 60.85 320 ARG B C 1
ATOM 856 O O . ARG B 1 15 ? 19.411 55.766 8.178 1.00 59.24 320 ARG B O 1
ATOM 864 N N . ASP B 1 16 ? 20.121 57.789 7.441 1.00 62.68 321 ASP B N 1
ATOM 865 C CA . ASP B 1 16 ? 20.964 57.205 6.402 1.00 63.09 321 ASP B CA 1
ATOM 866 C C . ASP B 1 16 ? 21.881 56.129 7.018 1.00 61.15 321 ASP B C 1
ATOM 867 O O . ASP B 1 16 ? 22.105 55.071 6.428 1.00 60.39 321 ASP B O 1
ATOM 872 N N . GLN B 1 17 ? 22.329 56.403 8.228 1.00 60.89 322 GLN B N 1
ATOM 873 C CA . GLN B 1 17 ? 23.312 55.582 8.915 1.00 60.81 322 GLN B CA 1
ATOM 874 C C . GLN B 1 17 ? 22.694 54.260 9.410 1.00 57.07 322 GLN B C 1
ATOM 875 O O . GLN B 1 17 ? 23.272 53.189 9.262 1.00 55.74 322 GLN B O 1
ATOM 881 N N . LEU B 1 18 ? 21.520 54.353 9.996 1.00 56.12 323 LEU B N 1
ATOM 882 C CA . LEU B 1 18 ? 20.743 53.170 10.352 1.00 54.45 323 LEU B CA 1
ATOM 883 C C . LEU B 1 18 ? 20.344 52.362 9.117 1.00 54.24 323 LEU B C 1
ATOM 884 O O . LEU B 1 18 ? 20.337 51.103 9.132 1.00 52.42 323 LEU B O 1
ATOM 889 N N . MET B 1 19 ? 20.037 53.068 8.028 1.00 57.05 324 MET B N 1
ATOM 890 C CA . MET B 1 19 ? 19.381 52.401 6.901 1.00 61.84 324 MET B CA 1
ATOM 891 C C . MET B 1 19 ? 20.364 51.464 6.195 1.00 60.02 324 MET B C 1
ATOM 892 O O . MET B 1 19 ? 20.062 50.308 5.836 1.00 54.56 324 MET B O 1
ATOM 897 N N . GLU B 1 20 ? 21.588 51.921 6.029 1.00 63.17 325 GLU B N 1
ATOM 898 C CA . GLU B 1 20 ? 22.551 51.018 5.438 1.00 61.49 325 GLU B CA 1
ATOM 899 C C . GLU B 1 20 ? 22.977 49.986 6.482 1.00 57.30 325 GLU B C 1
ATOM 900 O O . GLU B 1 20 ? 23.350 48.852 6.158 1.00 52.81 325 GLU B O 1
ATOM 906 N N . GLN B 1 21 ? 22.923 50.390 7.743 1.00 54.26 326 GLN B N 1
ATOM 907 C CA . GLN B 1 21 ? 23.316 49.484 8.817 1.00 53.47 326 GLN B CA 1
ATOM 908 C C . GLN B 1 21 ? 22.361 48.285 8.807 1.00 49.85 326 GLN B C 1
ATOM 909 O O . GLN B 1 21 ? 22.793 47.107 8.858 1.00 47.89 326 GLN B O 1
ATOM 915 N N . ASN B 1 22 ? 21.080 48.581 8.630 1.00 49.68 327 ASN B N 1
ATOM 916 C CA . ASN B 1 22 ? 20.042 47.577 8.574 1.00 48.55 327 ASN B CA 1
ATOM 917 C C . ASN B 1 22 ? 20.198 46.648 7.364 1.00 48.94 327 ASN B C 1
ATOM 918 O O . ASN B 1 22 ? 20.079 45.429 7.460 1.00 46.96 327 ASN B O 1
ATOM 923 N N . PHE B 1 23 ? 20.430 47.260 6.217 1.00 50.35 328 PHE B N 1
ATOM 924 C CA . PHE B 1 23 ? 20.652 46.499 5.009 1.00 50.84 328 PHE B CA 1
ATOM 925 C C . PHE B 1 23 ? 21.810 45.546 5.197 1.00 49.48 328 PHE B C 1
ATOM 926 O O . PHE B 1 23 ? 21.746 44.394 4.772 1.00 48.68 328 PHE B O 1
ATOM 934 N N . ALA B 1 24 ? 22.878 45.976 5.839 1.00 49.41 329 ALA B N 1
ATOM 935 C CA . ALA B 1 24 ? 24.014 45.076 6.032 1.00 48.39 329 ALA B CA 1
ATOM 936 C C . ALA B 1 24 ? 23.623 43.916 6.936 1.00 46.35 329 ALA B C 1
ATOM 937 O O . ALA B 1 24 ? 23.901 42.748 6.648 1.00 44.86 329 ALA B O 1
ATOM 939 N N . LEU B 1 25 ? 22.984 44.243 8.052 1.00 45.10 330 LEU B N 1
ATOM 940 C CA . LEU B 1 25 ? 22.576 43.176 8.970 1.00 43.09 330 LEU B CA 1
ATOM 941 C C . LEU B 1 25 ? 21.684 42.147 8.308 1.00 42.33 330 LEU B C 1
ATOM 942 O O . LEU B 1 25 ? 21.811 40.941 8.545 1.00 40.78 330 LEU B O 1
ATOM 947 N N . ASP B 1 26 ? 20.730 42.613 7.526 1.00 43.58 331 ASP B N 1
ATOM 948 C CA . ASP B 1 26 ? 19.768 41.714 6.918 1.00 43.88 331 ASP B CA 1
ATOM 949 C C . ASP B 1 26 ? 20.455 40.783 5.893 1.00 43.48 331 ASP B C 1
ATOM 950 O O . ASP B 1 26 ? 20.172 39.566 5.825 1.00 42.02 331 ASP B O 1
ATOM 955 N N . LYS B 1 27 ? 21.373 41.358 5.120 1.00 44.92 332 LYS B N 1
ATOM 956 C CA . LYS B 1 27 ? 22.102 40.623 4.079 1.00 45.34 332 LYS B CA 1
ATOM 957 C C . LYS B 1 27 ? 23.000 39.567 4.739 1.00 43.15 332 LYS B C 1
ATOM 958 O O . LYS B 1 27 ? 23.049 38.381 4.323 1.00 42.34 332 LYS B O 1
ATOM 964 N N . ALA B 1 28 ? 23.707 39.984 5.781 1.00 42.50 333 ALA B N 1
ATOM 965 C CA . ALA B 1 28 ? 24.576 39.091 6.503 1.00 41.09 333 ALA B CA 1
ATOM 966 C C . ALA B 1 28 ? 23.758 37.928 7.062 1.00 39.90 333 ALA B C 1
ATOM 967 O O . ALA B 1 28 ? 24.187 36.777 7.000 1.00 40.00 333 ALA B O 1
ATOM 969 N N . ARG B 1 29 ? 22.558 38.200 7.551 1.00 38.62 334 ARG B N 1
ATOM 970 C CA . ARG B 1 29 ? 21.723 37.110 8.081 1.00 37.00 334 ARG B CA 1
ATOM 971 C C . ARG B 1 29 ? 21.238 36.134 6.970 1.00 40.96 334 ARG B C 1
ATOM 972 O O . ARG B 1 29 ? 21.304 34.891 7.127 1.00 36.28 334 ARG B O 1
ATOM 980 N N . GLN B 1 30 ? 20.744 36.671 5.872 1.00 43.09 335 GLN B N 1
ATOM 981 C CA . GLN B 1 30 ? 20.238 35.906 4.749 1.00 43.76 335 GLN B CA 1
ATOM 982 C C . GLN B 1 30 ? 21.317 34.993 4.162 1.00 41.55 335 GLN B C 1
ATOM 983 O O . GLN B 1 30 ? 21.088 33.834 3.896 1.00 41.76 335 GLN B O 1
ATOM 989 N N . GLU B 1 31 ? 22.506 35.515 4.036 1.00 43.22 336 GLU B N 1
ATOM 990 C CA . GLU B 1 31 ? 23.658 34.739 3.595 1.00 41.03 336 GLU B CA 1
ATOM 991 C C . GLU B 1 31 ? 23.997 33.570 4.526 1.00 39.02 336 GLU B C 1
ATOM 992 O O . GLU B 1 31 ? 24.322 32.456 4.075 1.00 36.43 336 GLU B O 1
ATOM 998 N N . ALA B 1 32 ? 23.948 33.807 5.831 1.00 35.69 337 ALA B N 1
ATOM 999 C CA . ALA B 1 32 ? 24.184 32.704 6.791 1.00 36.03 337 ALA B CA 1
ATOM 1000 C C . ALA B 1 32 ? 23.113 31.643 6.628 1.00 34.02 337 ALA B C 1
ATOM 1001 O O . ALA B 1 32 ? 23.401 30.417 6.585 1.00 34.44 337 ALA B O 1
ATOM 1003 N N . GLU B 1 33 ? 21.876 32.116 6.543 1.00 35.16 338 GLU B N 1
ATOM 1004 C CA . GLU B 1 33 ? 20.740 31.232 6.344 1.00 34.89 338 GLU B CA 1
ATOM 1005 C C . GLU B 1 33 ? 20.924 30.370 5.079 1.00 34.48 338 GLU B C 1
ATOM 1006 O O . GLU B 1 33 ? 20.737 29.139 5.117 1.00 33.15 338 GLU B O 1
ATOM 1012 N N . MET B 1 34 ? 21.309 30.981 3.962 1.00 37.88 339 MET B N 1
ATOM 1013 C CA . MET B 1 34 ? 21.423 30.198 2.740 1.00 39.58 339 MET B CA 1
ATOM 1014 C C . MET B 1 34 ? 22.604 29.203 2.775 1.00 36.61 339 MET B C 1
ATOM 1015 O O . MET B 1 34 ? 22.523 28.100 2.206 1.00 34.69 339 MET B O 1
ATOM 1020 N N . ALA B 1 35 ? 23.690 29.596 3.430 1.00 34.80 340 ALA B N 1
ATOM 1021 C CA . ALA B 1 35 ? 24.830 28.731 3.618 1.00 35.23 340 ALA B CA 1
ATOM 1022 C C . ALA B 1 35 ? 24.472 27.501 4.513 1.00 31.72 340 ALA B C 1
ATOM 1023 O O . ALA B 1 35 ? 24.905 26.381 4.230 1.00 30.36 340 ALA B O 1
ATOM 1025 N N . VAL B 1 36 ? 23.725 27.720 5.594 1.00 30.07 341 VAL B N 1
ATOM 1026 C CA . VAL B 1 36 ? 23.209 26.631 6.394 1.00 28.51 341 VAL B CA 1
ATOM 1027 C C . VAL B 1 36 ? 22.266 25.738 5.567 1.00 29.26 341 VAL B C 1
ATOM 1028 O O . VAL B 1 36 ? 22.401 24.508 5.590 1.00 27.11 341 VAL B O 1
ATOM 1032 N N . HIS B 1 37 ? 21.324 26.332 4.835 1.00 29.84 342 HIS B N 1
ATOM 1033 C CA . HIS B 1 37 ? 20.442 25.523 3.978 1.00 32.05 342 HIS B CA 1
ATOM 1034 C C . HIS B 1 37 ? 21.222 24.694 2.941 1.00 30.87 342 HIS B C 1
ATOM 1035 O O . HIS B 1 37 ? 20.867 23.559 2.721 1.00 30.35 342 HIS B O 1
ATOM 1042 N N . ALA B 1 38 ? 22.249 25.259 2.308 1.00 32.24 343 ALA B N 1
ATOM 1043 C CA . ALA B 1 38 ? 22.995 24.529 1.283 1.00 33.19 343 ALA B CA 1
ATOM 1044 C C . ALA B 1 38 ? 23.689 23.320 1.946 1.00 31.27 343 ALA B C 1
ATOM 1045 O O . ALA B 1 38 ? 23.725 22.205 1.390 1.00 30.44 343 ALA B O 1
ATOM 1047 N N . ARG B 1 39 ? 24.273 23.561 3.110 1.00 29.07 344 ARG B N 1
ATOM 1048 C CA . ARG B 1 39 ? 24.926 22.470 3.866 1.00 29.41 344 ARG B CA 1
ATOM 1049 C C . ARG B 1 39 ? 23.964 21.416 4.321 1.00 27.29 344 ARG B C 1
ATOM 1050 O O . ARG B 1 39 ? 24.240 20.177 4.182 1.00 29.15 344 ARG B O 1
ATOM 1058 N N . ASN B 1 40 ? 22.822 21.845 4.827 1.00 25.67 345 ASN B N 1
ATOM 1059 C CA . ASN B 1 40 ? 21.793 20.890 5.175 1.00 25.22 345 ASN B CA 1
ATOM 1060 C C . ASN B 1 40 ? 21.303 20.066 3.961 1.00 26.53 345 ASN B C 1
ATOM 1061 O O . ASN B 1 40 ? 21.062 18.864 4.091 1.00 24.80 345 ASN B O 1
ATOM 1066 N N . ASP B 1 41 ? 21.148 20.699 2.804 1.00 28.18 346 ASP B N 1
ATOM 1067 C CA . ASP B 1 41 ? 20.754 19.963 1.608 1.00 30.19 346 ASP B CA 1
ATOM 1068 C C . ASP B 1 41 ? 21.703 18.817 1.297 1.00 28.54 346 ASP B C 1
ATOM 1069 O O . ASP B 1 41 ? 21.243 17.737 0.947 1.00 30.56 346 ASP B O 1
ATOM 1074 N N . PHE B 1 42 ? 23.011 19.023 1.416 1.00 28.22 347 PHE B N 1
ATOM 1075 C CA . PHE B 1 42 ? 23.952 17.997 0.989 1.00 29.24 347 PHE B CA 1
ATOM 1076 C C . PHE B 1 42 ? 23.979 16.898 2.052 1.00 27.53 347 PHE B C 1
ATOM 1077 O O . PHE B 1 42 ? 24.062 15.709 1.759 1.00 24.48 347 PHE B O 1
ATOM 1085 N N . LEU B 1 43 ? 23.904 17.347 3.286 1.00 24.32 348 LEU B N 1
ATOM 1086 C CA . LEU B 1 43 ? 23.805 16.457 4.410 1.00 21.55 348 LEU B CA 1
ATOM 1087 C C . LEU B 1 43 ? 22.650 15.484 4.224 1.00 21.37 348 LEU B C 1
ATOM 1088 O O . LEU B 1 43 ? 22.820 14.269 4.395 1.00 20.52 348 LEU B O 1
ATOM 1093 N N . ALA B 1 44 ? 21.486 15.991 3.879 1.00 22.65 349 ALA B N 1
ATOM 1094 C CA . ALA B 1 44 ? 20.338 15.168 3.687 1.00 25.63 349 ALA B CA 1
ATOM 1095 C C . ALA B 1 44 ? 20.467 14.298 2.421 1.00 28.37 349 ALA B C 1
ATOM 1096 O O . ALA B 1 44 ? 19.970 13.174 2.384 1.00 28.59 349 ALA B O 1
ATOM 1098 N N . VAL B 1 45 ? 21.093 14.827 1.371 1.00 32.15 350 VAL B N 1
ATOM 1099 C CA . VAL B 1 45 ? 21.181 14.057 0.134 1.00 31.62 350 VAL B CA 1
ATOM 1100 C C . VAL B 1 45 ? 22.135 12.871 0.302 1.00 28.07 350 VAL B C 1
ATOM 1101 O O . VAL B 1 45 ? 21.957 11.852 -0.363 1.00 28.25 350 VAL B O 1
ATOM 1105 N N . MET B 1 46 ? 23.149 13.024 1.146 1.00 22.26 351 MET B N 1
ATOM 1106 C CA . MET B 1 46 ? 24.106 11.961 1.402 1.00 21.57 351 MET B CA 1
ATOM 1107 C C . MET B 1 46 ? 23.669 10.925 2.485 1.00 21.02 351 MET B C 1
ATOM 1108 O O . MET B 1 46 ? 24.373 9.931 2.736 1.00 19.13 351 MET B O 1
ATOM 1113 N N . ASN B 1 47 ? 22.524 11.160 3.105 1.00 21.16 352 ASN B N 1
ATOM 1114 C CA . ASN B 1 47 ? 22.125 10.394 4.263 1.00 20.86 352 ASN B CA 1
ATOM 1115 C C . ASN B 1 47 ? 21.802 8.929 3.884 1.00 21.59 352 ASN B C 1
ATOM 1116 O O . ASN B 1 47 ? 22.147 8.003 4.635 1.00 19.70 352 ASN B O 1
ATOM 1121 N N . HIS B 1 48 ? 21.185 8.716 2.732 1.00 23.44 353 HIS B N 1
ATOM 1122 C CA . HIS B 1 48 ? 20.882 7.368 2.261 1.00 25.05 353 HIS B CA 1
ATOM 1123 C C . HIS B 1 48 ? 22.150 6.541 2.045 1.00 22.29 353 HIS B C 1
ATOM 1124 O O . HIS B 1 48 ? 22.190 5.368 2.332 1.00 20.10 353 HIS B O 1
ATOM 1131 N N . GLU B 1 49 ? 23.190 7.163 1.526 1.00 21.72 354 GLU B N 1
ATOM 1132 C CA . GLU B 1 49 ? 24.418 6.468 1.230 1.00 23.11 354 GLU B CA 1
ATOM 1133 C C . GLU B 1 49 ? 25.207 6.189 2.489 1.00 19.31 354 GLU B C 1
ATOM 1134 O O . GLU B 1 49 ? 26.126 5.416 2.465 1.00 19.79 354 GLU B O 1
ATOM 1140 N N . MET B 1 50 ? 24.874 6.908 3.560 1.00 17.51 355 MET B N 1
ATOM 1141 C CA . MET B 1 50 ? 25.431 6.621 4.883 1.00 16.89 355 MET B CA 1
ATOM 1142 C C . MET B 1 50 ? 24.662 5.516 5.562 1.00 17.08 355 MET B C 1
ATOM 1143 O O . MET B 1 50 ? 25.220 4.650 6.169 1.00 19.67 355 MET B O 1
ATOM 1148 N N . ARG B 1 51 ? 23.369 5.594 5.515 1.00 16.45 356 ARG B N 1
ATOM 1149 C CA . ARG B 1 51 ? 22.606 4.593 6.229 1.00 18.54 356 ARG B CA 1
ATOM 1150 C C . ARG B 1 51 ? 22.577 3.206 5.552 1.00 18.25 356 ARG B C 1
ATOM 1151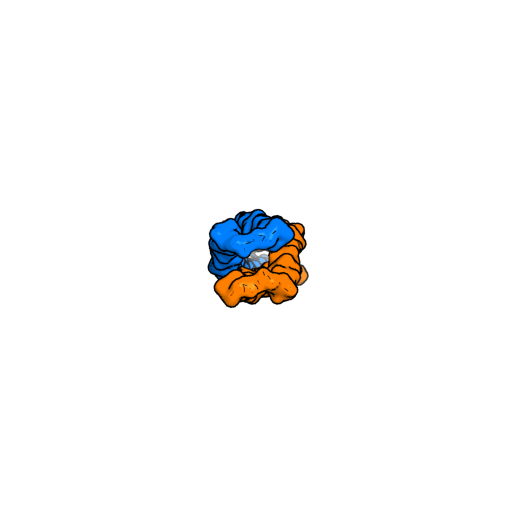 O O . ARG B 1 51 ? 22.528 2.204 6.232 1.00 18.21 356 ARG B O 1
ATOM 1159 N N . THR B 1 52 ? 22.613 3.169 4.232 1.00 17.98 357 THR B N 1
ATOM 1160 C CA . THR B 1 52 ? 22.403 1.906 3.520 1.00 18.33 357 THR B CA 1
ATOM 1161 C C . THR B 1 52 ? 23.509 0.867 3.773 1.00 18.95 357 THR B C 1
ATOM 1162 O O . THR B 1 52 ? 23.215 -0.320 4.010 1.00 20.10 357 THR B O 1
ATOM 1166 N N . PRO B 1 53 ? 24.770 1.287 3.790 1.00 20.02 358 PRO B N 1
ATOM 1167 C CA . PRO B 1 53 ? 25.821 0.316 4.137 1.00 22.00 358 PRO B CA 1
ATOM 1168 C C . PRO B 1 53 ? 25.692 -0.149 5.584 1.00 18.40 358 PRO B C 1
ATOM 1169 O O . PRO B 1 53 ? 25.998 -1.284 5.933 1.00 18.83 358 PRO B O 1
ATOM 1173 N N . MET B 1 54 ? 25.191 0.720 6.463 1.00 17.02 359 MET B N 1
ATOM 1174 C CA . MET B 1 54 ? 25.031 0.329 7.833 1.00 16.66 359 MET B CA 1
ATOM 1175 C C . MET B 1 54 ? 23.933 -0.718 7.949 1.00 16.60 359 MET B C 1
ATOM 1176 O O . MET B 1 54 ? 24.077 -1.736 8.678 1.00 17.79 359 MET B O 1
ATOM 1181 N N . HIS B 1 55 ? 22.855 -0.525 7.201 1.00 16.18 360 HIS B N 1
ATOM 1182 C CA . HIS B 1 55 ? 21.819 -1.520 7.109 1.00 21.08 360 HIS B CA 1
ATOM 1183 C C . HIS B 1 55 ? 22.350 -2.860 6.603 1.00 21.90 360 HIS B C 1
ATOM 1184 O O . HIS B 1 55 ? 21.910 -3.915 7.090 1.00 23.54 360 HIS B O 1
ATOM 1191 N N . ALA B 1 56 ? 23.261 -2.818 5.629 1.00 23.00 361 ALA B N 1
ATOM 1192 C CA . ALA B 1 56 ? 23.883 -4.036 5.109 1.00 23.19 361 ALA B CA 1
ATOM 1193 C C . ALA B 1 56 ? 24.684 -4.725 6.216 1.00 20.28 361 ALA B C 1
ATOM 1194 O O . ALA B 1 56 ? 24.577 -5.931 6.370 1.00 19.15 361 ALA B O 1
ATOM 1196 N N . ILE B 1 57 ? 25.441 -3.964 7.002 1.00 18.19 362 ILE B N 1
ATOM 1197 C CA . ILE B 1 57 ? 26.258 -4.512 8.065 1.00 20.01 362 ILE B CA 1
ATOM 1198 C C . ILE B 1 57 ? 25.354 -5.156 9.131 1.00 20.65 362 ILE B C 1
ATOM 1199 O O . ILE B 1 57 ? 25.664 -6.247 9.660 1.00 21.53 362 ILE B O 1
ATOM 1204 N N . ILE B 1 58 ? 24.213 -4.525 9.419 1.00 21.63 363 ILE B N 1
ATOM 1205 C CA . ILE B 1 58 ? 23.243 -5.071 10.374 1.00 20.29 363 ILE B CA 1
ATOM 1206 C C . ILE B 1 58 ? 22.663 -6.378 9.838 1.00 22.00 363 ILE B C 1
ATOM 1207 O O . ILE B 1 58 ? 22.552 -7.395 10.548 1.00 23.19 363 ILE B O 1
ATOM 1212 N N . SER B 1 59 ? 22.299 -6.386 8.565 1.00 20.22 364 SER B N 1
ATOM 1213 C CA . SER B 1 59 ? 21.748 -7.571 7.938 1.00 24.80 364 SER B CA 1
ATOM 1214 C C . SER B 1 59 ? 22.732 -8.745 7.875 1.00 23.73 364 SER B C 1
ATOM 1215 O O . SER B 1 59 ? 22.375 -9.873 8.204 1.00 25.45 364 SER B O 1
ATOM 1218 N N . LEU B 1 60 ? 23.959 -8.475 7.467 1.00 23.66 365 LEU B N 1
ATOM 1219 C CA . LEU B 1 60 ? 24.975 -9.490 7.324 1.00 23.10 365 LEU B CA 1
ATOM 1220 C C . LEU B 1 60 ? 25.415 -10.031 8.707 1.00 22.91 365 LEU B C 1
ATOM 1221 O O . LEU B 1 60 ? 25.613 -11.230 8.877 1.00 22.78 365 LEU B O 1
ATOM 1226 N N . SER B 1 61 ? 25.567 -9.142 9.669 1.00 19.57 366 SER B N 1
ATOM 1227 C CA . SER B 1 61 ? 25.878 -9.551 11.061 1.00 21.08 366 SER B CA 1
ATOM 1228 C C . SER B 1 61 ? 24.789 -10.454 11.623 1.00 22.35 366 SER B C 1
ATOM 1229 O O . SER B 1 61 ? 25.052 -11.546 12.203 1.00 25.11 366 SER B O 1
ATOM 1232 N N . SER B 1 62 ? 23.543 -10.066 11.387 1.00 23.56 367 SER B N 1
ATOM 1233 C CA . SER B 1 62 ? 22.399 -10.814 11.899 1.00 27.20 367 SER B CA 1
ATOM 1234 C C . SER B 1 62 ? 22.364 -12.205 11.310 1.00 27.10 367 SER B C 1
ATOM 1235 O O . SER B 1 62 ? 22.039 -13.209 11.990 1.00 29.59 367 SER B O 1
ATOM 1238 N N . LEU B 1 63 ? 22.690 -12.277 10.031 1.00 26.34 368 LEU B N 1
ATOM 1239 C CA . LEU B 1 63 ? 22.688 -13.568 9.335 1.00 27.90 368 LEU B CA 1
ATOM 1240 C C . LEU B 1 63 ? 23.814 -14.414 9.858 1.00 26.65 368 LEU B C 1
ATOM 1241 O O . LEU B 1 63 ? 23.674 -15.616 10.088 1.00 29.17 368 LEU B O 1
ATOM 1246 N N . LEU B 1 64 ? 24.954 -13.779 10.062 1.00 25.34 369 LEU B N 1
ATOM 1247 C CA . LEU B 1 64 ? 26.126 -14.509 10.554 1.00 25.15 369 LEU B CA 1
ATOM 1248 C C . LEU B 1 64 ? 25.827 -15.160 11.891 1.00 26.48 369 LEU B C 1
ATOM 1249 O O . LEU B 1 64 ? 26.290 -16.273 12.151 1.00 28.59 369 LEU B O 1
ATOM 1254 N N . LEU B 1 65 ? 25.051 -14.493 12.753 1.00 26.62 370 LEU B N 1
ATOM 1255 C CA . LEU B 1 65 ? 24.663 -15.061 14.052 1.00 28.95 370 LEU B CA 1
ATOM 1256 C C . LEU B 1 65 ? 23.835 -16.338 13.917 1.00 31.53 370 LEU B C 1
ATOM 1257 O O . LEU B 1 65 ? 23.687 -17.078 14.890 1.00 31.46 370 LEU B O 1
ATOM 1262 N N . GLU B 1 66 ? 23.308 -16.598 12.723 1.00 34.23 371 GLU B N 1
ATOM 1263 C CA . GLU B 1 66 ? 22.518 -17.788 12.485 1.00 38.65 371 GLU B CA 1
ATOM 1264 C C . GLU B 1 66 ? 23.435 -18.930 12.053 1.00 38.20 371 GLU B C 1
ATOM 1265 O O . GLU B 1 66 ? 22.991 -20.035 11.930 1.00 38.09 371 GLU B O 1
ATOM 1271 N N . THR B 1 67 ? 24.702 -18.634 11.778 1.00 34.47 372 THR B N 1
ATOM 1272 C CA . THR B 1 67 ? 25.622 -19.647 11.260 1.00 34.97 372 THR B CA 1
ATOM 1273 C C . THR B 1 67 ? 26.485 -20.229 12.389 1.00 34.28 372 THR B C 1
ATOM 1274 O O . THR B 1 67 ? 26.399 -19.802 13.537 1.00 34.74 372 THR B O 1
ATOM 1278 N N . GLU B 1 68 ? 27.338 -21.174 12.067 1.00 34.93 373 GLU B N 1
ATOM 1279 C CA . GLU B 1 68 ? 28.078 -21.897 13.107 1.00 40.92 373 GLU B CA 1
ATOM 1280 C C . GLU B 1 68 ? 29.289 -21.058 13.461 1.00 38.35 373 GLU B C 1
ATOM 1281 O O . GLU B 1 68 ? 30.217 -20.948 12.669 1.00 38.82 373 GLU B O 1
ATOM 1287 N N . LEU B 1 69 ? 29.250 -20.449 14.647 1.00 38.89 374 LEU B N 1
ATOM 1288 C CA . LEU B 1 69 ? 30.328 -19.624 15.123 1.00 34.87 374 LEU B CA 1
ATOM 1289 C C . LEU B 1 69 ? 30.906 -20.183 16.405 1.00 33.63 374 LEU B C 1
ATOM 1290 O O . LEU B 1 69 ? 30.180 -20.785 17.216 1.00 34.05 374 LEU B O 1
ATOM 1295 N N . SER B 1 70 ? 32.189 -19.900 16.627 1.00 33.87 375 SER B N 1
ATOM 1296 C CA . SER B 1 70 ? 32.788 -20.150 17.937 1.00 34.35 375 SER B CA 1
ATOM 1297 C C . SER B 1 70 ? 32.255 -19.074 18.895 1.00 33.33 375 SER B C 1
ATOM 1298 O O . SER B 1 70 ? 31.681 -18.091 18.471 1.00 32.96 375 SER B O 1
ATOM 1301 N N . PRO B 1 71 ? 32.400 -19.285 20.197 1.00 33.64 376 PRO B N 1
ATOM 1302 C CA . PRO B 1 71 ? 31.952 -18.300 21.164 1.00 30.98 376 PRO B CA 1
ATOM 1303 C C . PRO B 1 71 ? 32.663 -16.960 20.960 1.00 29.35 376 PRO B C 1
ATOM 1304 O O . PRO B 1 71 ? 32.015 -15.913 21.033 1.00 30.65 376 PRO B O 1
ATOM 1308 N N . GLU B 1 72 ? 33.957 -16.992 20.659 1.00 27.33 377 GLU B N 1
ATOM 1309 C CA . GLU B 1 72 ? 34.706 -15.763 20.389 1.00 27.08 377 GLU B CA 1
ATOM 1310 C C . GLU B 1 72 ? 34.141 -15.061 19.137 1.00 23.85 377 GLU B C 1
ATOM 1311 O O . GLU B 1 72 ? 33.877 -13.847 19.147 1.00 23.84 377 GLU B O 1
ATOM 1317 N N . GLN B 1 73 ? 33.914 -15.809 18.044 1.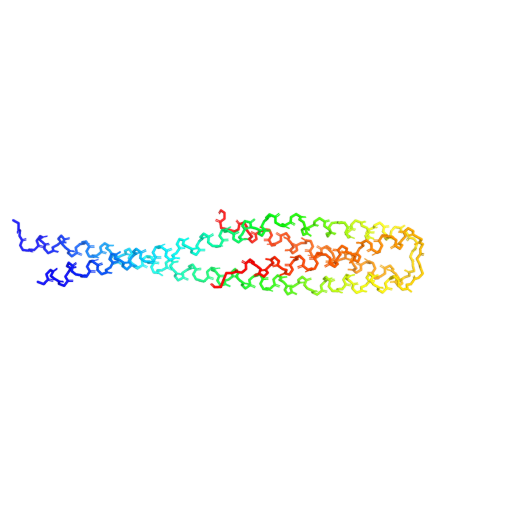00 24.98 378 GLN B N 1
ATOM 1318 C CA . GLN B 1 73 ? 33.388 -15.153 16.834 1.00 24.58 378 GLN B CA 1
ATOM 1319 C C . GLN B 1 73 ? 32.027 -14.527 17.121 1.00 23.84 378 GLN B C 1
ATOM 1320 O O . GLN B 1 73 ? 31.765 -13.407 16.714 1.00 21.70 378 GLN B O 1
ATOM 1326 N N . ARG B 1 74 ? 31.191 -15.237 17.883 1.00 25.37 379 ARG B N 1
ATOM 1327 C CA . ARG B 1 74 ? 29.805 -14.847 18.123 1.00 26.13 379 ARG B CA 1
ATOM 1328 C C . ARG B 1 74 ? 29.732 -13.560 18.892 1.00 23.54 379 ARG B C 1
ATOM 1329 O O . ARG B 1 74 ? 28.969 -12.645 18.575 1.00 21.85 379 ARG B O 1
ATOM 1337 N N . VAL B 1 75 ? 30.574 -13.497 19.899 1.00 22.84 380 VAL B N 1
ATOM 1338 C CA . VAL B 1 75 ? 30.671 -12.336 20.743 1.00 21.86 380 VAL B CA 1
ATOM 1339 C C . VAL B 1 75 ? 31.163 -11.053 19.975 1.00 24.33 380 VAL B C 1
ATOM 1340 O O . VAL B 1 75 ? 30.598 -9.953 20.083 1.00 23.55 380 VAL B O 1
ATOM 1344 N N . MET B 1 76 ? 32.152 -11.250 19.127 1.00 22.51 381 MET B N 1
ATOM 1345 C CA . MET B 1 76 ? 32.634 -10.197 18.250 1.00 20.63 381 MET B CA 1
ATOM 1346 C C . MET B 1 76 ? 31.566 -9.709 17.281 1.00 18.62 381 MET B C 1
ATOM 1347 O O . MET B 1 76 ? 31.473 -8.503 17.027 1.00 20.50 381 MET B O 1
ATOM 1352 N N . ILE B 1 77 ? 30.796 -10.628 16.697 1.00 18.24 382 ILE B N 1
ATOM 1353 C CA . ILE B 1 77 ? 29.765 -10.295 15.750 1.00 18.11 382 ILE B CA 1
ATOM 1354 C C . ILE B 1 77 ? 28.546 -9.656 16.437 1.00 19.52 382 ILE B C 1
ATOM 1355 O O . ILE B 1 77 ? 27.935 -8.728 15.895 1.00 19.07 382 ILE B O 1
ATOM 1360 N N . GLU B 1 78 ? 28.229 -10.089 17.650 1.00 20.21 383 GLU B N 1
ATOM 1361 C CA . GLU B 1 78 ? 27.197 -9.421 18.430 1.00 20.83 383 GLU B CA 1
ATOM 1362 C C . GLU B 1 78 ? 27.600 -7.954 18.683 1.00 19.86 383 GLU B C 1
ATOM 1363 O O . GLU B 1 78 ? 26.771 -7.075 18.672 1.00 21.17 383 GLU B O 1
ATOM 1369 N N . THR B 1 79 ? 28.872 -7.714 18.914 1.00 17.11 384 THR B N 1
ATOM 1370 C CA . THR B 1 79 ? 29.361 -6.364 19.097 1.00 17.82 384 THR B CA 1
ATOM 1371 C C . THR B 1 79 ? 29.268 -5.517 17.821 1.00 16.12 384 THR B C 1
ATOM 1372 O O . THR B 1 79 ? 28.822 -4.341 17.836 1.00 17.33 384 THR B O 1
ATOM 1376 N N . ILE B 1 80 ? 29.692 -6.096 16.714 1.00 15.25 385 ILE B N 1
ATOM 1377 C CA . ILE B 1 80 ? 29.460 -5.450 15.404 1.00 14.95 385 ILE B CA 1
ATOM 1378 C C . ILE B 1 80 ? 28.006 -5.094 15.223 1.00 16.57 385 ILE B C 1
ATOM 1379 O O . ILE B 1 80 ? 27.677 -4.031 14.732 1.00 18.32 385 ILE B O 1
ATOM 1384 N N . LEU B 1 81 ? 27.108 -5.966 15.589 1.00 17.11 386 LEU B N 1
ATOM 1385 C CA . LEU B 1 81 ? 25.703 -5.699 15.399 1.00 16.89 386 LEU B CA 1
ATOM 1386 C C . LEU B 1 81 ? 25.160 -4.557 16.298 1.00 19.50 386 LEU B C 1
ATOM 1387 O O . LEU B 1 81 ? 24.436 -3.682 15.788 1.00 19.40 386 LEU B O 1
ATOM 1392 N N . LYS B 1 82 ? 25.460 -4.589 17.605 1.00 18.47 387 LYS B N 1
ATOM 1393 C CA . LYS B 1 82 ? 24.989 -3.503 18.491 1.00 18.12 387 LYS B CA 1
ATOM 1394 C C . LYS B 1 82 ? 25.597 -2.167 18.029 1.00 17.73 387 LYS B C 1
ATOM 1395 O O . LYS B 1 82 ? 24.927 -1.171 18.071 1.00 17.38 387 LYS B O 1
ATOM 1401 N N . SER B 1 83 ? 26.849 -2.180 17.594 1.00 18.57 388 SER B N 1
ATOM 1402 C CA . SER B 1 83 ? 27.538 -0.960 17.125 1.00 18.68 388 SER B CA 1
ATOM 1403 C C . SER B 1 83 ? 26.920 -0.353 15.901 1.00 18.07 388 SER B C 1
ATOM 1404 O O . SER B 1 83 ? 26.745 0.874 15.778 1.00 18.06 388 SER B O 1
ATOM 1407 N N . SER B 1 84 ? 26.665 -1.227 14.944 1.00 15.61 389 SER B N 1
ATOM 1408 C CA . SER B 1 84 ? 26.001 -0.872 13.720 1.00 15.26 389 SER B CA 1
ATOM 1409 C C . SER B 1 84 ? 24.627 -0.312 13.942 1.00 16.23 389 SER B C 1
ATOM 1410 O O . SER B 1 84 ? 24.240 0.687 13.329 1.00 15.92 389 SER B O 1
ATOM 1413 N N . ASN B 1 85 ? 23.868 -0.942 14.811 1.00 17.84 390 ASN B N 1
ATOM 1414 C CA . ASN B 1 85 ? 22.583 -0.377 15.199 1.00 19.30 390 ASN B CA 1
ATOM 1415 C C . ASN B 1 85 ? 22.697 1.015 15.831 1.00 17.85 390 ASN B C 1
ATOM 1416 O O . ASN B 1 85 ? 21.855 1.869 15.554 1.00 18.89 390 ASN B O 1
ATOM 1421 N N . LEU B 1 86 ? 23.691 1.202 16.699 1.00 16.08 391 LEU B N 1
ATOM 1422 C CA . LEU B 1 86 ? 23.905 2.522 17.300 1.00 17.76 391 LEU B CA 1
ATOM 1423 C C . LEU B 1 86 ? 24.239 3.545 16.154 1.00 17.08 391 LEU B C 1
ATOM 1424 O O . LEU B 1 86 ? 23.648 4.597 16.078 1.00 18.24 391 LEU B O 1
ATOM 1429 N N . VAL B 1 87 ? 25.155 3.170 15.270 1.00 15.73 392 VAL B N 1
ATOM 1430 C CA . VAL B 1 87 ? 25.591 4.077 14.230 1.00 17.52 392 VAL B CA 1
ATOM 1431 C C . VAL B 1 87 ? 24.421 4.454 13.328 1.00 18.01 392 VAL B C 1
ATOM 1432 O O . VAL B 1 87 ? 24.290 5.612 12.984 1.00 20.27 392 VAL B O 1
ATOM 1436 N N . ALA B 1 88 ? 23.561 3.495 12.979 1.00 18.94 393 ALA B N 1
ATOM 1437 C CA . ALA B 1 88 ? 22.343 3.762 12.192 1.00 19.53 393 ALA B CA 1
ATOM 1438 C C . ALA B 1 88 ? 21.419 4.764 12.890 1.00 20.28 393 ALA B C 1
ATOM 1439 O O . ALA B 1 88 ? 20.893 5.705 12.259 1.00 21.26 393 ALA B O 1
ATOM 1441 N N . THR B 1 89 ? 21.217 4.604 14.188 1.00 19.56 394 THR B N 1
ATOM 1442 C CA . THR B 1 89 ? 20.433 5.615 14.923 1.00 20.47 394 THR B CA 1
ATOM 1443 C C . THR B 1 89 ? 21.004 7.025 14.843 1.00 19.17 394 THR B C 1
ATOM 1444 O O . THR B 1 89 ? 20.254 7.984 14.687 1.00 20.92 394 THR B O 1
ATOM 1448 N N . LEU B 1 90 ? 22.310 7.146 15.011 1.00 16.96 395 LEU B N 1
ATOM 1449 C CA . LEU B 1 90 ? 22.984 8.417 14.981 1.00 19.57 395 LEU B CA 1
ATOM 1450 C C . LEU B 1 90 ? 22.899 9.055 13.580 1.00 19.71 395 LEU B C 1
ATOM 1451 O O . LEU B 1 90 ? 22.810 10.278 13.467 1.00 21.81 395 LEU B O 1
ATOM 1456 N N . ILE B 1 91 ? 22.954 8.237 12.522 1.00 18.64 396 ILE B N 1
ATOM 1457 C CA . ILE B 1 91 ? 22.812 8.747 11.132 1.00 17.86 396 ILE B CA 1
ATOM 1458 C C . ILE B 1 91 ? 21.416 9.334 10.953 1.00 18.23 396 ILE B C 1
ATOM 1459 O O . ILE B 1 91 ? 21.199 10.312 10.217 1.00 20.25 396 ILE B O 1
ATOM 1464 N N . SER B 1 92 ? 20.457 8.737 11.641 1.00 18.51 397 SER B N 1
ATOM 1465 C CA . SER B 1 92 ? 19.077 9.191 11.638 1.00 20.22 397 SER B CA 1
ATOM 1466 C C . SER B 1 92 ? 18.974 10.525 12.423 1.00 21.11 397 SER B C 1
ATOM 1467 O O . SER B 1 92 ? 18.236 11.423 12.045 1.00 22.49 397 SER B O 1
ATOM 1470 N N . ASP B 1 93 ? 19.731 10.642 13.499 1.00 20.50 398 ASP B N 1
ATOM 1471 C CA . ASP B 1 93 ? 19.731 11.929 14.224 1.00 24.01 398 ASP B CA 1
ATOM 1472 C C . ASP B 1 93 ? 20.391 13.002 13.361 1.00 22.32 398 ASP B C 1
ATOM 1473 O O . ASP B 1 93 ? 20.023 14.162 13.461 1.00 23.18 398 ASP B O 1
ATOM 1478 N N . VAL B 1 94 ? 21.349 12.609 12.513 1.00 20.87 399 VAL B N 1
ATOM 1479 C CA . VAL B 1 94 ? 21.983 13.537 11.572 1.00 22.80 399 VAL B CA 1
ATOM 1480 C C . VAL B 1 94 ? 20.972 14.015 10.516 1.00 22.97 399 VAL B C 1
ATOM 1481 O O . VAL B 1 94 ? 20.905 15.181 10.255 1.00 25.52 399 VAL B O 1
ATOM 1485 N N . LEU B 1 95 ? 20.155 13.118 9.960 1.00 22.72 400 LEU B N 1
ATOM 1486 C CA . LEU B 1 95 ? 19.059 13.480 9.094 1.00 23.86 400 LEU B CA 1
ATOM 1487 C C . LEU B 1 95 ? 18.109 14.493 9.738 1.00 25.48 400 LEU B C 1
ATOM 1488 O O . LEU B 1 95 ? 17.697 15.461 9.087 1.00 27.64 400 LEU B O 1
ATOM 1493 N N . ASP B 1 96 ? 17.731 14.239 10.988 1.00 25.69 401 ASP B N 1
ATOM 1494 C CA . ASP B 1 96 ? 16.895 15.153 11.762 1.00 28.38 401 ASP B CA 1
ATOM 1495 C C . ASP B 1 96 ? 17.518 16.565 11.871 1.00 28.77 401 ASP B C 1
ATOM 1496 O O . ASP B 1 96 ? 16.848 17.539 11.681 1.00 29.59 401 ASP B O 1
ATOM 1501 N N . LEU B 1 97 ? 18.806 16.632 12.176 1.00 28.29 402 LEU B N 1
ATOM 1502 C CA . LEU B 1 97 ? 19.505 17.897 12.248 1.00 29.34 402 LEU B CA 1
ATOM 1503 C C . LEU B 1 97 ? 19.340 18.642 10.937 1.00 29.66 402 LEU B C 1
ATOM 1504 O O . LEU B 1 97 ? 18.993 19.815 10.938 1.00 29.78 402 LEU B O 1
ATOM 1509 N N . SER B 1 98 ? 19.543 17.938 9.814 1.00 29.65 403 SER B N 1
ATOM 1510 C CA . SER B 1 98 ? 19.535 18.588 8.511 1.00 31.92 403 SER B CA 1
ATOM 1511 C C . SER B 1 98 ? 18.157 19.138 8.178 1.00 32.48 403 SER B C 1
ATOM 1512 O O . SER B 1 98 ? 18.008 19.970 7.286 1.00 34.93 403 SER B O 1
ATOM 1515 N N . ARG B 1 99 ? 17.151 18.669 8.898 1.00 31.55 404 ARG B N 1
ATOM 1516 C CA . ARG B 1 99 ? 15.780 19.081 8.668 1.00 34.23 404 ARG B CA 1
ATOM 1517 C C . ARG B 1 99 ? 15.286 20.141 9.641 1.00 37.74 404 ARG B C 1
ATOM 1518 O O . ARG B 1 99 ? 14.142 20.604 9.541 1.00 41.46 404 ARG B O 1
ATOM 1526 N N . LEU B 1 100 ? 16.155 20.585 10.539 1.00 37.60 405 LEU B N 1
ATOM 1527 C CA . LEU B 1 100 ? 15.725 21.462 11.636 1.00 43.11 405 LEU B CA 1
ATOM 1528 C C . LEU B 1 100 ? 15.188 22.816 11.174 1.00 47.18 405 LEU B C 1
ATOM 1529 O O . LEU B 1 100 ? 14.255 23.337 11.776 1.00 49.90 405 LEU B O 1
ATOM 1534 N N . GLU B 1 101 ? 15.770 23.384 10.118 1.00 51.37 406 GLU B N 1
ATOM 1535 C CA . GLU B 1 101 ? 15.409 24.747 9.698 1.00 56.73 406 GLU B CA 1
ATOM 1536 C C . GLU B 1 101 ? 14.336 24.718 8.620 1.00 58.23 406 GLU B C 1
ATOM 1537 O O . GLU B 1 101 ? 14.045 25.733 7.986 1.00 59.61 406 GLU B O 1
ATOM 1543 N N . ASP B 1 102 ? 13.742 23.540 8.442 1.00 59.79 407 ASP B N 1
ATOM 1544 C CA . ASP B 1 102 ? 12.706 23.303 7.442 1.00 63.65 407 ASP B CA 1
ATOM 1545 C C . ASP B 1 102 ? 11.398 23.917 7.932 1.00 68.56 407 ASP B C 1
ATOM 1546 O O . ASP B 1 102 ? 11.311 24.376 9.073 1.00 69.98 407 ASP B O 1
#

CATH classification: 1.10.287.130

Secondary structure (DSSP, 8-state):
--HHHHHHHHHHHHHHHHHHHHHHHHHHHHHHHHHHHHHHHHHHHHHHHHHHHHHHHHHHHHHHTS---HHHHHHHHHHHHHHHHHHHHHHHHHHHH---/-HHHHHHHHHHHHHHHHHHHHHHHHHHHHHHHHHHHHHHTHHHHHHHHHHHHHHHHHHTTS---HHHHHHHHHHHHHHHHHHHHHHHHHHHHTTT-